Protein AF-A0A1X0EKS4-F1 (afdb_monomer)

Foldseek 3Di:
DVVVVVVVCVVPVVCPQFDDKFDKDKDKFWAADPVRGDKDDWDFQCDDPVRVQFFKKKKAWQDAFPAAQWKAQVLDPDIDHRHHGDMDIDTRDPSRTTMGTHGHRGMTIIIIITIGGDPPDDPPDPPPPPPDPLPLVVLVVVCVVPVLPLVSLQSNLVSCVVVVVPVVSLVSLVSSLVSDDDPVSNVVSD

Structure (mmCIF, N/CA/C/O backbone):
data_AF-A0A1X0EKS4-F1
#
_entry.id   AF-A0A1X0EKS4-F1
#
loop_
_atom_site.group_PDB
_atom_site.id
_atom_site.type_symbol
_atom_site.label_atom_id
_atom_site.label_alt_id
_atom_site.label_comp_id
_atom_site.label_asym_id
_atom_site.label_entity_id
_atom_site.label_seq_id
_atom_site.pdbx_PDB_ins_code
_atom_site.Cartn_x
_atom_site.Cartn_y
_atom_site.Cartn_z
_atom_site.occupancy
_atom_site.B_iso_or_equiv
_atom_site.auth_seq_id
_atom_site.auth_comp_id
_atom_site.auth_asym_id
_atom_site.auth_atom_id
_atom_site.pdbx_PDB_model_num
ATOM 1 N N . MET A 1 1 ? -9.937 -12.949 1.903 1.00 71.06 1 MET A N 1
ATOM 2 C CA . MET A 1 1 ? -8.846 -12.011 1.539 1.00 71.06 1 MET A CA 1
ATOM 3 C C . MET A 1 1 ? -8.427 -12.148 0.077 1.00 71.06 1 MET A C 1
ATOM 5 O O . MET A 1 1 ? -8.598 -11.178 -0.640 1.00 71.06 1 MET A O 1
ATOM 9 N N . ARG A 1 2 ? -7.936 -13.311 -0.398 1.00 75.25 2 ARG A N 1
ATOM 10 C CA . ARG A 1 2 ? -7.551 -13.486 -1.819 1.00 75.25 2 ARG A CA 1
ATOM 11 C C . ARG A 1 2 ? -8.705 -13.239 -2.800 1.00 75.25 2 ARG A C 1
ATOM 13 O O . ARG A 1 2 ? -8.511 -12.527 -3.771 1.00 75.25 2 ARG A O 1
ATOM 20 N N . GLU A 1 3 ? -9.890 -13.774 -2.515 1.00 80.19 3 GLU A N 1
ATOM 21 C CA . GLU A 1 3 ? -11.086 -13.575 -3.351 1.00 80.19 3 GLU A CA 1
ATOM 22 C C . GLU A 1 3 ? -11.547 -12.112 -3.362 1.00 80.19 3 GLU A C 1
ATOM 24 O O . GLU A 1 3 ? -11.715 -11.540 -4.429 1.00 80.19 3 GLU A O 1
ATOM 29 N N . CYS A 1 4 ? -11.645 -11.472 -2.190 1.00 74.31 4 CYS A N 1
ATOM 30 C CA . CYS A 1 4 ? -11.982 -10.047 -2.086 1.00 74.31 4 CYS A CA 1
ATOM 31 C C . CYS A 1 4 ? -10.986 -9.157 -2.847 1.00 74.31 4 CYS A C 1
ATOM 33 O O . CYS A 1 4 ? -11.374 -8.182 -3.478 1.00 74.31 4 CYS A O 1
ATOM 35 N N . PHE A 1 5 ? -9.695 -9.500 -2.803 1.00 76.56 5 PHE A N 1
ATOM 36 C CA . PHE A 1 5 ? -8.684 -8.773 -3.561 1.00 76.56 5 PHE A CA 1
ATOM 37 C C . PHE A 1 5 ? -8.811 -9.007 -5.072 1.00 76.56 5 PHE A C 1
ATOM 39 O O . PHE A 1 5 ? -8.665 -8.065 -5.843 1.00 76.56 5 PHE A O 1
ATOM 46 N N . ALA A 1 6 ? -9.112 -10.235 -5.505 1.00 78.25 6 ALA A N 1
ATOM 47 C CA . ALA A 1 6 ? -9.356 -10.533 -6.915 1.00 78.25 6 ALA A CA 1
ATOM 48 C C . ALA A 1 6 ? -10.568 -9.757 -7.462 1.00 78.25 6 ALA A C 1
ATOM 50 O O . ALA A 1 6 ? -10.488 -9.210 -8.560 1.00 78.25 6 ALA A O 1
ATOM 51 N N . ASP A 1 7 ? -11.643 -9.656 -6.676 1.00 79.81 7 ASP A N 1
ATOM 52 C CA . ASP A 1 7 ? -12.815 -8.831 -6.988 1.00 79.81 7 ASP A CA 1
ATOM 53 C C . ASP A 1 7 ? -12.440 -7.343 -7.122 1.00 79.81 7 ASP A C 1
ATOM 55 O O . ASP A 1 7 ? -12.717 -6.716 -8.146 1.00 79.81 7 ASP A O 1
ATOM 59 N N . TYR A 1 8 ? -11.675 -6.805 -6.163 1.00 73.94 8 TYR A N 1
ATOM 60 C CA . TYR A 1 8 ? -11.167 -5.431 -6.225 1.00 73.94 8 TYR A CA 1
ATOM 61 C C . TYR A 1 8 ? -10.291 -5.178 -7.466 1.00 73.94 8 TYR A C 1
ATOM 63 O O . TYR A 1 8 ? -10.481 -4.182 -8.169 1.00 73.94 8 TYR A O 1
ATOM 71 N N . CYS A 1 9 ? -9.386 -6.101 -7.809 1.00 72.31 9 CYS A N 1
ATOM 72 C CA . CYS A 1 9 ? -8.588 -6.033 -9.038 1.00 72.31 9 CYS A CA 1
ATOM 73 C C . CYS A 1 9 ? -9.444 -6.039 -10.314 1.00 72.31 9 CYS A C 1
ATOM 75 O O . CYS A 1 9 ? -9.040 -5.443 -11.311 1.00 72.31 9 CYS A O 1
ATOM 77 N N . GLY A 1 10 ? -10.639 -6.636 -10.291 1.00 70.94 10 GLY A N 1
ATOM 78 C CA . GLY A 1 10 ? -11.593 -6.567 -11.402 1.00 70.94 10 GLY A CA 1
ATOM 79 C C . GLY A 1 10 ? -12.030 -5.136 -11.743 1.00 70.94 10 GLY A C 1
ATOM 80 O O . GLY A 1 10 ? -12.364 -4.851 -12.893 1.00 70.94 10 GLY A O 1
ATOM 81 N N . THR A 1 11 ? -11.965 -4.214 -10.776 1.00 71.12 11 THR A N 1
ATOM 82 C CA . THR A 1 11 ? -12.316 -2.796 -10.966 1.00 71.12 11 THR A CA 1
ATOM 83 C C . THR A 1 11 ? -11.136 -1.927 -11.410 1.00 71.12 11 THR A C 1
ATOM 85 O O . THR A 1 11 ? -11.341 -0.879 -12.023 1.00 71.12 11 THR A O 1
ATOM 88 N N . SER A 1 12 ? -9.896 -2.362 -11.155 1.00 67.44 12 SER A N 1
ATOM 89 C CA . SER A 1 12 ? -8.687 -1.574 -11.402 1.00 67.44 12 SER A CA 1
ATOM 90 C C . SER A 1 12 ? -7.677 -2.325 -12.266 1.00 67.44 12 SER A C 1
ATOM 92 O O . SER A 1 12 ? -6.963 -3.220 -11.812 1.00 67.44 12 SER A O 1
ATOM 94 N N . ARG A 1 13 ? -7.538 -1.887 -13.523 1.00 64.81 13 ARG A N 1
ATOM 95 C CA . ARG A 1 13 ? -6.584 -2.475 -14.484 1.00 64.81 13 ARG A CA 1
ATOM 96 C C . ARG A 1 13 ? -5.117 -2.303 -14.079 1.00 64.81 13 ARG A C 1
ATOM 98 O O . ARG A 1 13 ? -4.261 -3.006 -14.605 1.00 64.81 13 ARG A O 1
ATOM 105 N N . THR A 1 14 ? -4.812 -1.381 -13.167 1.00 67.19 14 THR A N 1
ATOM 106 C CA . THR A 1 14 ? -3.436 -1.083 -12.741 1.00 67.19 14 THR A CA 1
ATOM 107 C C . THR A 1 14 ? -2.939 -2.016 -11.638 1.00 67.19 14 THR A C 1
ATOM 109 O O . THR A 1 14 ? -1.732 -2.139 -11.445 1.00 67.19 14 THR A O 1
ATOM 112 N N . LEU A 1 15 ? -3.840 -2.728 -10.953 1.00 74.69 15 LEU A N 1
ATOM 113 C CA . LEU A 1 15 ? -3.483 -3.649 -9.870 1.00 74.69 15 LEU A CA 1
ATOM 114 C C . LEU A 1 15 ? -3.133 -5.060 -10.353 1.00 74.69 15 LEU A C 1
ATOM 116 O O . LEU A 1 15 ? -2.729 -5.889 -9.544 1.00 74.69 15 LEU A O 1
ATOM 120 N N . ASN A 1 16 ? -3.201 -5.329 -11.661 1.00 73.81 16 ASN A N 1
ATOM 121 C CA . ASN A 1 16 ? -2.883 -6.639 -12.241 1.00 73.81 16 ASN A CA 1
ATOM 122 C C . ASN A 1 16 ? -1.469 -7.143 -11.879 1.00 73.81 16 ASN A C 1
ATOM 124 O O . ASN A 1 16 ? -1.227 -8.341 -11.776 1.00 73.81 16 ASN A O 1
ATOM 128 N N . PHE A 1 17 ? -0.529 -6.223 -11.646 1.00 77.69 17 PHE A N 1
ATOM 129 C CA . PHE A 1 17 ? 0.851 -6.552 -11.276 1.00 77.69 17 PHE A CA 1
ATOM 130 C C . PHE A 1 17 ? 1.038 -6.818 -9.773 1.00 77.69 17 PHE A C 1
ATOM 132 O O . PHE A 1 17 ? 2.098 -7.286 -9.353 1.00 77.69 17 PHE A O 1
ATOM 139 N N . CYS A 1 18 ? 0.031 -6.529 -8.948 1.00 83.75 18 CYS A N 1
ATOM 140 C CA . CYS A 1 18 ? 0.070 -6.716 -7.503 1.00 83.75 18 CYS A CA 1
ATOM 141 C C . CYS A 1 18 ? -0.384 -8.134 -7.151 1.00 83.75 18 CYS A C 1
ATOM 143 O O . CYS A 1 18 ? -1.572 -8.383 -6.982 1.00 83.75 18 CYS A O 1
ATOM 145 N N . THR A 1 19 ? 0.545 -9.085 -7.055 1.00 83.44 19 THR A N 1
ATOM 146 C CA . THR A 1 19 ? 0.200 -10.507 -6.848 1.00 83.44 19 THR A CA 1
ATOM 147 C C . THR A 1 19 ? 0.800 -11.116 -5.584 1.00 83.44 19 THR A C 1
ATOM 149 O O . THR A 1 19 ? 0.407 -12.214 -5.177 1.00 83.44 19 THR A O 1
ATOM 152 N N . ARG A 1 20 ? 1.734 -10.418 -4.925 1.00 87.81 20 ARG A N 1
ATOM 153 C CA . ARG A 1 20 ? 2.434 -10.932 -3.744 1.00 87.81 20 ARG A CA 1
ATOM 154 C C . ARG A 1 20 ? 1.810 -10.385 -2.464 1.00 87.81 20 ARG A C 1
ATOM 156 O O . ARG A 1 20 ? 1.925 -9.198 -2.187 1.00 87.81 20 ARG A O 1
ATOM 163 N N . LEU A 1 21 ? 1.217 -11.266 -1.664 1.00 89.56 21 LEU A N 1
ATOM 164 C CA . LEU A 1 21 ? 0.718 -10.955 -0.323 1.00 89.56 21 LEU A CA 1
ATOM 165 C C . LEU A 1 21 ? 1.853 -11.097 0.710 1.00 89.56 21 LEU A C 1
ATOM 167 O O . LEU A 1 21 ? 2.513 -12.137 0.754 1.00 89.56 21 LEU A O 1
ATOM 171 N N . GLU A 1 22 ? 2.085 -10.066 1.521 1.00 92.69 22 GLU A N 1
ATOM 172 C CA . GLU A 1 22 ? 2.962 -10.095 2.699 1.00 92.69 22 GLU A CA 1
ATOM 173 C C . GLU A 1 22 ? 2.388 -11.058 3.749 1.00 92.69 22 GLU A C 1
ATOM 175 O O . GLU A 1 22 ? 1.170 -11.222 3.853 1.00 92.69 22 GLU A O 1
ATOM 180 N N . ALA A 1 23 ? 3.247 -11.702 4.543 1.00 93.94 23 ALA A N 1
ATOM 181 C CA . ALA A 1 23 ? 2.790 -12.588 5.611 1.00 93.94 23 ALA A CA 1
ATOM 182 C C . ALA A 1 23 ? 1.803 -11.837 6.537 1.00 93.94 23 ALA A C 1
ATOM 184 O O . ALA A 1 23 ? 2.170 -10.790 7.074 1.00 93.94 23 ALA A O 1
ATOM 185 N N . PRO A 1 24 ? 0.554 -12.316 6.704 1.00 95.00 24 PRO A N 1
ATOM 186 C CA . PRO A 1 24 ? -0.423 -11.616 7.528 1.00 95.00 24 PRO A CA 1
ATOM 187 C C . PRO A 1 24 ? -0.045 -11.645 9.008 1.00 95.00 24 PRO A C 1
ATOM 189 O O . PRO A 1 24 ? 0.376 -12.679 9.526 1.00 95.00 24 PRO A O 1
ATOM 192 N N . ASN A 1 25 ? -0.273 -10.530 9.696 1.00 95.44 25 ASN A N 1
ATOM 193 C CA . ASN A 1 25 ? -0.062 -10.390 11.132 1.00 95.44 25 ASN A CA 1
ATOM 194 C C . ASN A 1 25 ? -1.407 -10.240 11.840 1.00 95.44 25 ASN A C 1
ATOM 196 O O . ASN A 1 25 ? -2.249 -9.451 11.414 1.00 95.44 25 ASN A O 1
ATOM 200 N N . VAL A 1 26 ? -1.604 -10.971 12.937 1.00 96.44 26 VAL A N 1
ATOM 201 C CA . VAL A 1 26 ? -2.740 -10.741 13.838 1.00 96.44 26 VAL A CA 1
ATOM 202 C C . VAL A 1 26 ? -2.328 -9.674 14.842 1.00 96.44 26 VAL A C 1
ATOM 204 O O . VAL A 1 26 ? -1.331 -9.839 15.543 1.00 96.44 26 VAL A O 1
ATOM 207 N N . VAL A 1 27 ? -3.096 -8.593 14.919 1.00 95.12 27 VAL A N 1
ATOM 208 C CA . VAL A 1 27 ? -2.859 -7.484 15.843 1.00 95.12 27 VAL A CA 1
ATOM 209 C C . VAL A 1 27 ? -4.059 -7.353 16.767 1.00 95.12 27 VAL A C 1
ATOM 211 O O . VAL A 1 27 ? -5.209 -7.389 16.322 1.00 95.12 27 VAL A O 1
ATOM 214 N N . ARG A 1 28 ? -3.784 -7.204 18.063 1.00 94.19 28 ARG A N 1
ATOM 215 C CA . ARG A 1 28 ? -4.786 -6.932 19.091 1.00 94.19 28 ARG A CA 1
ATOM 216 C C . ARG A 1 28 ? -4.487 -5.583 19.728 1.00 94.19 28 ARG A C 1
ATOM 218 O O . ARG A 1 28 ? -3.363 -5.370 20.168 1.00 94.19 28 ARG A O 1
ATOM 225 N N . TYR A 1 29 ? -5.501 -4.731 19.783 1.00 92.75 29 TYR A N 1
ATOM 226 C CA . TYR A 1 29 ? -5.485 -3.470 20.517 1.00 92.75 29 TYR A CA 1
ATOM 227 C C . TYR A 1 29 ? -6.416 -3.593 21.714 1.00 92.75 29 TYR A C 1
ATOM 229 O O . TYR A 1 29 ? -7.530 -4.120 21.586 1.00 92.75 29 TYR A O 1
ATOM 237 N N . GLU A 1 30 ? -5.957 -3.119 22.861 1.00 93.50 30 GLU A N 1
ATOM 238 C CA . GLU A 1 30 ? -6.771 -3.016 24.065 1.00 93.50 30 GLU A CA 1
ATOM 239 C C . GLU A 1 30 ? -7.341 -1.606 24.216 1.00 93.50 30 GLU A C 1
ATOM 241 O O . GLU A 1 30 ? -6.812 -0.655 23.630 1.00 93.50 30 GLU A O 1
ATOM 246 N N . PRO A 1 31 ? -8.415 -1.444 25.006 1.00 92.81 31 PRO A N 1
ATOM 247 C CA . PRO A 1 31 ? -8.858 -0.122 25.384 1.00 92.81 31 PRO A CA 1
ATOM 248 C C . PRO A 1 31 ? -7.753 0.690 26.046 1.00 92.81 31 PRO A C 1
ATOM 250 O O . PRO A 1 31 ? -7.037 0.198 26.920 1.00 92.81 31 PRO A O 1
ATOM 253 N N . SER A 1 32 ? -7.623 1.944 25.613 1.00 87.44 32 SER A N 1
ATOM 254 C CA . SER A 1 32 ? -6.645 2.863 26.190 1.00 87.44 32 SER A CA 1
ATOM 255 C C . SER A 1 32 ? -6.970 3.138 27.652 1.00 87.44 32 SER A C 1
ATOM 257 O O . SER A 1 32 ? -8.114 3.427 28.005 1.00 87.44 32 SER A O 1
ATOM 259 N N . THR A 1 33 ? -5.944 3.125 28.494 1.00 83.69 33 THR A N 1
ATOM 260 C CA . THR A 1 33 ? -6.024 3.607 29.876 1.00 83.69 33 THR A CA 1
ATOM 261 C C . THR A 1 33 ? -5.173 4.872 30.023 1.00 83.69 33 THR A C 1
ATOM 263 O O . THR A 1 33 ? -4.289 5.113 29.196 1.00 83.69 33 THR A O 1
ATOM 266 N N . PRO A 1 34 ? -5.395 5.711 31.054 1.00 82.38 34 PRO A N 1
ATOM 267 C CA . PRO A 1 34 ? -4.593 6.923 31.257 1.00 82.38 34 PRO A CA 1
ATOM 268 C C . PRO A 1 34 ? -3.079 6.667 31.345 1.00 82.38 34 PRO A C 1
ATOM 270 O O . PRO A 1 34 ? -2.283 7.522 30.969 1.00 82.38 34 PRO A O 1
ATOM 273 N N . ASP A 1 35 ? -2.683 5.494 31.837 1.00 82.31 35 ASP A N 1
ATOM 274 C CA . ASP A 1 35 ? -1.300 5.032 31.975 1.00 82.31 35 ASP A CA 1
ATOM 275 C C . ASP A 1 35 ? -0.767 4.290 30.738 1.00 82.31 35 ASP A C 1
ATOM 277 O O . ASP A 1 35 ? 0.449 4.170 30.571 1.00 82.31 35 ASP A O 1
ATOM 281 N N . ARG A 1 36 ? -1.652 3.822 29.850 1.00 72.38 36 ARG A N 1
ATOM 282 C CA . ARG A 1 36 ? -1.297 3.097 28.626 1.00 72.38 36 ARG A CA 1
ATOM 283 C C . ARG A 1 36 ? -2.206 3.510 27.463 1.00 72.38 36 ARG A C 1
ATOM 285 O O . ARG A 1 36 ? -3.147 2.790 27.117 1.00 72.38 36 ARG A O 1
ATOM 292 N N . PRO A 1 37 ? -1.925 4.657 26.829 1.00 73.25 37 PRO A N 1
ATOM 293 C CA . PRO A 1 37 ? -2.569 5.007 25.575 1.00 73.25 37 PRO A CA 1
ATOM 294 C C . PRO A 1 37 ? -2.176 4.008 24.477 1.00 73.25 37 PRO A C 1
ATOM 296 O O . PRO A 1 37 ? -1.001 3.880 24.132 1.00 73.25 37 PRO A O 1
ATOM 299 N N . GLU A 1 38 ? -3.158 3.306 23.917 1.00 68.88 38 GLU A N 1
ATOM 300 C CA . GLU A 1 38 ? -2.992 2.427 22.760 1.00 68.88 38 GLU A CA 1
ATOM 301 C C . GLU A 1 38 ? -3.692 3.028 21.543 1.00 68.88 38 GLU A C 1
ATOM 303 O O . GLU A 1 38 ? -4.891 2.858 21.336 1.00 68.88 38 GLU A O 1
ATOM 308 N N . TRP A 1 39 ? -2.925 3.706 20.697 1.00 70.25 39 TRP A N 1
ATOM 309 C CA . TRP A 1 39 ? -3.330 4.029 19.334 1.00 70.25 39 TRP A CA 1
ATOM 310 C C . TRP A 1 39 ? -2.162 3.806 18.388 1.00 70.25 39 TRP A C 1
ATOM 312 O O . TRP A 1 39 ? -0.992 3.942 18.761 1.00 70.25 39 TRP A O 1
ATOM 322 N N . PHE A 1 40 ? -2.478 3.499 17.133 1.00 77.12 40 PHE A N 1
ATOM 323 C CA . PHE A 1 40 ? -1.481 3.564 16.077 1.00 77.12 40 PHE A CA 1
ATOM 324 C C . PHE A 1 40 ? -1.567 4.946 15.436 1.00 77.12 40 PHE A C 1
ATOM 326 O O . PHE A 1 40 ? -2.614 5.316 14.899 1.00 77.12 40 PHE A O 1
ATOM 333 N N . HIS A 1 41 ? -0.491 5.722 15.599 1.00 86.06 41 HIS A N 1
ATOM 334 C CA . HIS A 1 41 ? -0.394 7.117 15.170 1.00 86.06 41 HIS A CA 1
ATOM 335 C C . HIS A 1 41 ? -0.693 7.273 13.683 1.00 86.06 41 HIS A C 1
ATOM 337 O O . HIS A 1 41 ? -0.632 6.313 12.925 1.00 86.06 41 HIS A O 1
ATOM 343 N N . GLU A 1 42 ? -0.982 8.497 13.267 1.00 92.06 42 GLU A N 1
ATOM 344 C CA . GLU A 1 42 ? -1.144 8.828 11.857 1.00 92.06 42 GLU A CA 1
ATOM 345 C C . GLU A 1 42 ? 0.101 8.437 11.055 1.00 92.06 42 GLU A C 1
ATOM 347 O O . GLU A 1 42 ? 1.221 8.830 11.386 1.00 92.06 42 GLU A O 1
ATOM 352 N N . HIS A 1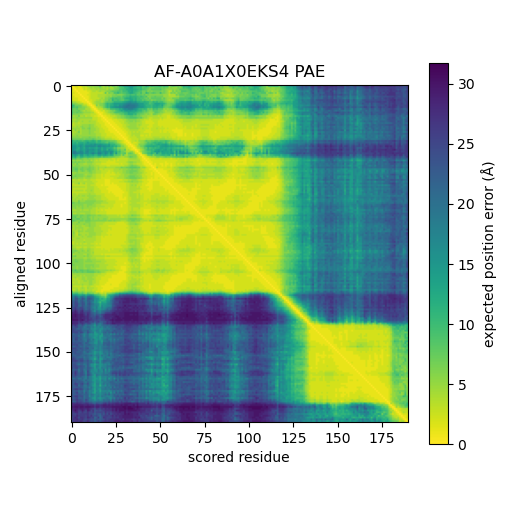 43 ? -0.089 7.619 10.025 1.00 94.00 43 HIS A N 1
ATOM 353 C CA . HIS A 1 43 ? 0.997 7.109 9.194 1.00 94.00 43 HIS A CA 1
ATOM 354 C C . HIS A 1 43 ? 0.469 6.661 7.833 1.00 94.00 43 HIS A C 1
ATOM 356 O O . HIS A 1 43 ? -0.722 6.409 7.660 1.00 94.00 43 HIS A O 1
ATOM 362 N N . ALA A 1 44 ? 1.385 6.514 6.880 1.00 95.06 44 ALA A N 1
ATOM 363 C CA . ALA A 1 44 ? 1.167 5.741 5.667 1.00 95.06 44 ALA A CA 1
ATOM 364 C C . ALA A 1 44 ? 1.933 4.421 5.761 1.00 95.06 44 ALA A C 1
ATOM 366 O O . ALA A 1 44 ? 2.974 4.339 6.414 1.00 95.06 44 ALA A O 1
ATOM 367 N N . ASP A 1 45 ? 1.444 3.390 5.084 1.00 95.56 45 ASP A N 1
ATOM 368 C CA . ASP A 1 45 ? 2.030 2.053 5.182 1.00 95.56 45 ASP A CA 1
ATOM 369 C C . ASP A 1 45 ? 3.289 1.873 4.335 1.00 95.56 45 ASP A C 1
ATOM 371 O O . ASP A 1 45 ? 4.125 1.028 4.664 1.00 95.56 45 ASP A O 1
ATOM 375 N N . ALA A 1 46 ? 3.437 2.679 3.281 1.00 94.50 46 ALA A N 1
ATOM 376 C CA . ALA A 1 46 ? 4.654 2.854 2.498 1.00 94.50 46 ALA A CA 1
ATOM 377 C C . ALA A 1 46 ? 5.332 4.182 2.886 1.00 94.50 46 ALA A C 1
ATOM 379 O O . ALA A 1 46 ? 5.051 5.233 2.310 1.00 94.50 46 ALA A O 1
ATOM 380 N N . TRP A 1 47 ? 6.228 4.129 3.874 1.00 91.62 47 TRP A N 1
ATOM 381 C CA . TRP A 1 47 ? 6.871 5.311 4.478 1.00 91.62 47 TRP A CA 1
ATOM 382 C C . TRP A 1 47 ? 8.392 5.168 4.653 1.00 91.62 47 TRP A C 1
ATOM 384 O O . TRP A 1 47 ? 9.061 6.059 5.171 1.00 91.62 47 TRP A O 1
ATOM 394 N N . SER A 1 48 ? 8.959 4.041 4.224 1.00 91.62 48 SER A N 1
ATOM 395 C CA . SER A 1 48 ? 10.384 3.726 4.332 1.00 91.62 48 SER A CA 1
ATOM 396 C C . SER A 1 48 ? 10.840 2.851 3.167 1.00 91.62 48 SER A C 1
ATOM 398 O O . SER A 1 48 ? 10.020 2.221 2.506 1.00 91.62 48 SER A O 1
ATOM 400 N N . ILE A 1 49 ? 12.155 2.736 2.948 1.00 90.56 49 ILE A N 1
ATOM 401 C CA . ILE A 1 49 ? 12.722 1.859 1.904 1.00 90.56 49 ILE A CA 1
ATOM 402 C C . ILE A 1 49 ? 12.213 0.416 2.051 1.00 90.56 49 ILE A C 1
ATOM 404 O O . ILE A 1 49 ? 11.831 -0.210 1.067 1.00 90.56 49 ILE A O 1
ATOM 408 N N . ALA A 1 50 ? 12.145 -0.097 3.283 1.00 90.00 50 ALA A N 1
ATOM 409 C CA . ALA A 1 50 ? 11.672 -1.454 3.552 1.00 90.00 50 ALA A CA 1
ATOM 410 C C . ALA A 1 50 ? 10.187 -1.656 3.195 1.00 90.00 50 ALA A C 1
ATOM 412 O O . ALA A 1 50 ? 9.790 -2.743 2.781 1.00 90.00 50 ALA A O 1
ATOM 413 N N . SER A 1 51 ? 9.370 -0.610 3.331 1.00 92.50 51 SER A N 1
ATOM 414 C CA . SER A 1 51 ? 7.927 -0.646 3.067 1.00 92.50 51 SER A CA 1
ATOM 415 C C . SER A 1 51 ? 7.534 -0.107 1.686 1.00 92.50 51 SER A C 1
ATOM 417 O O . SER A 1 51 ? 6.374 -0.218 1.296 1.00 92.50 51 SER A O 1
ATOM 419 N N . ALA A 1 52 ? 8.490 0.414 0.911 1.00 91.31 52 ALA A N 1
ATOM 420 C CA . ALA A 1 52 ? 8.256 1.123 -0.350 1.00 91.31 52 ALA A CA 1
ATOM 421 C C . ALA A 1 52 ? 7.546 0.286 -1.425 1.00 91.31 52 ALA A C 1
ATOM 423 O O . ALA A 1 52 ? 6.951 0.827 -2.352 1.00 91.31 52 ALA A O 1
ATOM 424 N N . THR A 1 53 ? 7.602 -1.042 -1.316 1.00 91.44 53 THR A N 1
ATOM 425 C CA . THR A 1 53 ? 6.964 -1.945 -2.283 1.00 91.44 53 THR A CA 1
ATOM 426 C C . THR A 1 53 ? 5.497 -2.240 -1.969 1.00 91.44 53 THR A C 1
ATOM 428 O O . THR A 1 53 ? 4.840 -2.886 -2.786 1.00 91.44 53 THR A O 1
ATOM 431 N N . ARG A 1 54 ? 4.966 -1.804 -0.819 1.00 94.19 54 ARG A N 1
ATOM 432 C CA . ARG A 1 54 ? 3.555 -1.995 -0.451 1.00 94.19 54 ARG A CA 1
ATOM 433 C C . ARG A 1 54 ? 2.674 -1.124 -1.344 1.00 94.19 54 ARG A C 1
ATOM 435 O O . ARG A 1 54 ? 2.847 0.090 -1.389 1.00 94.19 54 ARG A O 1
ATOM 442 N N . GLN A 1 55 ? 1.774 -1.759 -2.087 1.00 93.06 55 GLN A N 1
ATOM 443 C CA . GLN A 1 55 ? 0.854 -1.093 -3.013 1.00 93.06 55 GLN A CA 1
ATOM 444 C C . GLN A 1 55 ? -0.544 -0.973 -2.410 1.00 93.06 55 GLN A C 1
ATOM 446 O O . GLN A 1 55 ? -1.157 0.090 -2.485 1.00 93.06 55 GLN A O 1
ATOM 451 N N . VAL A 1 56 ? -1.031 -2.054 -1.796 1.00 93.50 56 VAL A N 1
ATOM 452 C CA . VAL A 1 56 ? -2.363 -2.116 -1.185 1.00 93.50 56 VAL A CA 1
ATOM 453 C C . VAL A 1 56 ? -2.248 -2.640 0.237 1.00 93.50 56 VAL A C 1
ATOM 455 O O . VAL A 1 56 ? -1.679 -3.706 0.472 1.00 93.50 56 VAL A O 1
ATOM 458 N N . SER A 1 57 ? -2.816 -1.901 1.176 1.00 95.88 57 SER A N 1
ATOM 459 C CA . SER A 1 57 ? -2.974 -2.288 2.569 1.00 95.88 57 SER A CA 1
ATOM 460 C C . SER A 1 57 ? -4.274 -3.049 2.755 1.00 95.88 57 SER A C 1
ATOM 462 O O . SER A 1 57 ? -5.288 -2.737 2.123 1.00 95.88 57 SER A O 1
ATOM 464 N N . VAL A 1 58 ? -4.237 -4.056 3.624 1.00 95.81 58 VAL A N 1
ATOM 465 C CA . VAL A 1 58 ? -5.380 -4.918 3.910 1.00 95.81 58 VAL A CA 1
ATOM 466 C C . VAL A 1 58 ? -5.590 -5.004 5.412 1.00 95.81 58 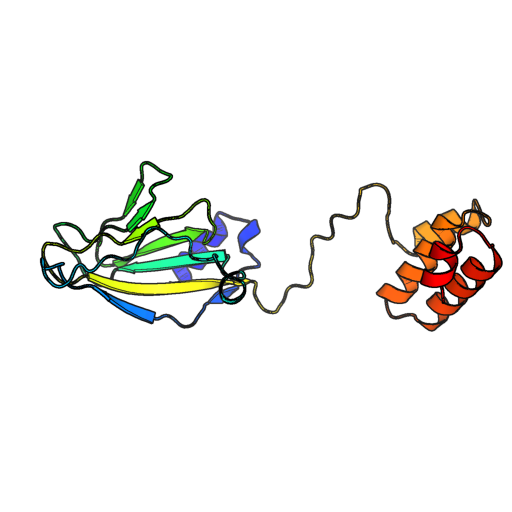VAL A C 1
ATOM 468 O O . VAL A 1 58 ? -4.695 -5.431 6.142 1.00 95.81 58 VAL A O 1
ATOM 471 N N . VAL A 1 59 ? -6.797 -4.664 5.860 1.00 97.31 59 VAL A N 1
ATOM 472 C CA . VAL A 1 59 ? -7.222 -4.810 7.258 1.00 97.31 59 VAL A CA 1
ATOM 473 C C . VAL A 1 59 ? -8.491 -5.650 7.293 1.00 97.31 59 VAL A C 1
ATOM 475 O O . VAL A 1 59 ? -9.518 -5.245 6.757 1.00 97.31 59 VAL A O 1
ATOM 478 N N . ALA A 1 60 ? -8.433 -6.829 7.911 1.00 97.00 60 ALA A N 1
ATOM 479 C CA . ALA A 1 60 ? -9.604 -7.672 8.137 1.00 97.00 60 ALA A CA 1
ATOM 480 C C . ALA A 1 60 ? -9.988 -7.657 9.618 1.00 97.00 60 ALA A C 1
ATOM 482 O O . ALA A 1 60 ? -9.172 -7.998 10.476 1.00 97.00 60 ALA A O 1
ATOM 483 N N . TYR A 1 61 ? -11.229 -7.282 9.915 1.00 98.00 61 TYR A N 1
ATOM 484 C CA . TYR A 1 61 ? -11.740 -7.155 11.277 1.00 98.00 61 TYR A CA 1
ATOM 485 C C . TYR A 1 61 ? -12.315 -8.492 11.759 1.00 98.00 61 TYR A C 1
ATOM 487 O O . TYR A 1 61 ? -13.200 -9.073 11.126 1.00 98.00 61 TYR A O 1
ATOM 495 N N . LEU A 1 62 ? -11.787 -9.011 12.872 1.00 97.88 62 LEU A N 1
ATOM 496 C CA . LEU A 1 62 ? -12.128 -10.347 13.379 1.00 97.88 62 LEU A CA 1
ATOM 497 C C . LEU A 1 62 ? -13.230 -10.336 14.450 1.00 97.88 62 LEU A C 1
ATOM 499 O O . LEU A 1 62 ? -13.798 -11.390 14.753 1.00 97.88 62 LEU A O 1
ATOM 503 N N . ASN A 1 63 ? -13.557 -9.166 14.996 1.00 98.38 63 ASN A N 1
ATOM 504 C CA . ASN A 1 63 ? -14.630 -8.960 15.963 1.00 98.38 63 ASN A CA 1
ATOM 505 C C . ASN A 1 63 ? -15.266 -7.572 15.817 1.00 98.38 63 ASN A C 1
ATOM 507 O O . ASN A 1 63 ? -14.709 -6.692 15.162 1.00 98.38 63 ASN A O 1
ATOM 511 N N . ASP A 1 64 ? -16.416 -7.401 16.465 1.00 98.38 64 ASP A N 1
ATOM 512 C CA . ASP A 1 64 ? -17.103 -6.119 16.573 1.00 98.38 64 ASP A CA 1
ATOM 513 C C . ASP A 1 64 ? -16.567 -5.313 17.764 1.00 98.38 64 ASP A C 1
ATOM 515 O O . ASP A 1 64 ? -16.277 -5.879 18.825 1.00 98.38 64 ASP A O 1
ATOM 519 N N . VAL A 1 65 ? -16.469 -3.995 17.592 1.00 98.00 65 VAL A N 1
ATOM 520 C CA . VAL A 1 65 ? -16.274 -3.017 18.673 1.00 98.00 65 VAL A CA 1
ATOM 521 C C . VAL A 1 65 ? -17.354 -1.948 18.516 1.00 98.00 65 VAL A C 1
ATOM 523 O O . VAL A 1 65 ? -17.483 -1.354 17.449 1.00 98.00 65 VAL A O 1
ATOM 526 N N . ALA A 1 66 ? -18.160 -1.744 19.559 1.00 97.31 66 ALA A N 1
ATOM 527 C CA . ALA A 1 66 ? -19.321 -0.858 19.513 1.00 97.31 66 ALA A CA 1
ATOM 528 C C . ALA A 1 66 ? -18.939 0.628 19.614 1.00 97.31 66 ALA A C 1
ATOM 530 O O . ALA A 1 66 ? -19.578 1.460 18.971 1.00 97.31 66 ALA A O 1
ATOM 531 N N . GLU A 1 67 ? -17.905 0.947 20.397 1.00 96.62 67 GLU A N 1
ATOM 532 C CA . GLU A 1 67 ? -17.410 2.312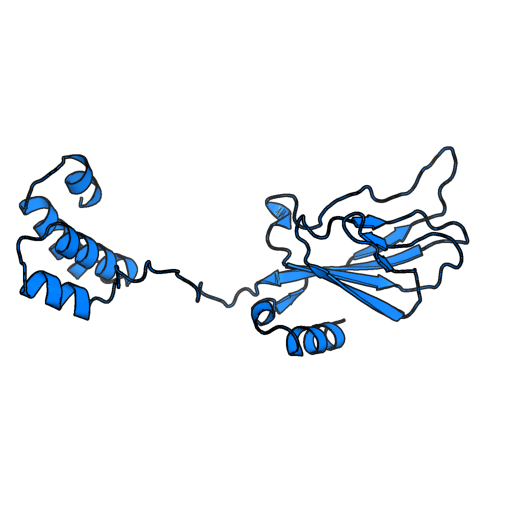 20.615 1.00 96.62 67 GLU A CA 1
ATOM 533 C C . GLU A 1 67 ? -15.894 2.361 20.386 1.00 96.62 67 GLU A C 1
ATOM 535 O O . GLU A 1 67 ? -15.149 1.541 20.936 1.00 96.62 67 GLU A O 1
ATOM 540 N N . GLY A 1 68 ? -15.439 3.307 19.561 1.00 95.00 68 GLY A N 1
ATOM 541 C CA . GLY A 1 68 ? -14.040 3.452 19.163 1.00 95.00 68 GLY A CA 1
ATOM 542 C C . GLY A 1 68 ? -13.551 2.374 18.185 1.00 95.00 68 GLY A C 1
ATOM 543 O O . GLY A 1 68 ? -14.313 1.619 17.576 1.00 95.00 68 GLY A O 1
ATOM 544 N N . GLY A 1 69 ? -12.229 2.263 18.049 1.00 95.25 69 GLY A N 1
ATOM 545 C CA . GLY A 1 69 ? -11.586 1.200 17.274 1.00 95.25 69 GLY A CA 1
ATOM 546 C C . GLY A 1 69 ? -11.603 1.416 15.760 1.00 95.25 69 GLY A C 1
ATOM 547 O O . GLY A 1 69 ? -11.217 0.512 15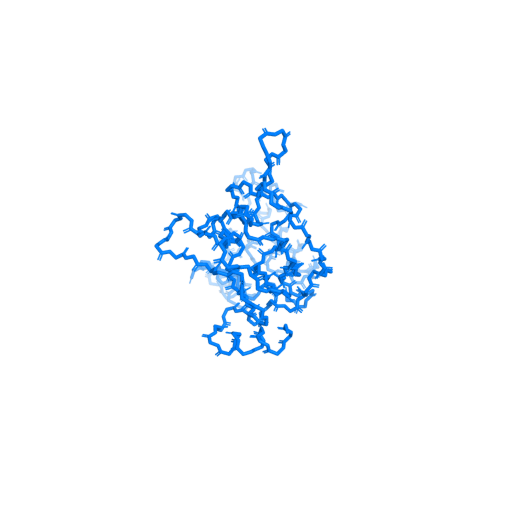.010 1.00 95.25 69 GLY A O 1
ATOM 548 N N . GLU A 1 70 ? -12.032 2.579 15.278 1.00 96.88 70 GLU A N 1
ATOM 549 C CA . GLU A 1 70 ? -12.119 2.877 13.852 1.00 96.88 70 GLU A CA 1
ATOM 550 C C . GLU A 1 70 ? -10.738 2.973 13.192 1.00 96.88 70 GLU A C 1
ATOM 552 O O . GLU A 1 70 ? -9.743 3.385 13.795 1.00 96.88 70 GLU A O 1
ATOM 557 N N . THR A 1 71 ? -10.685 2.615 11.911 1.00 97.38 71 THR A N 1
ATOM 558 C CA . THR A 1 71 ? -9.599 3.035 11.022 1.00 97.38 71 THR A CA 1
ATOM 559 C C . THR A 1 71 ? -10.037 4.328 10.342 1.00 97.38 71 THR A C 1
ATOM 561 O O . THR A 1 71 ? -11.002 4.328 9.580 1.00 97.38 71 THR A O 1
ATOM 564 N N . VAL A 1 72 ? -9.362 5.434 10.645 1.00 97.19 72 VAL A N 1
ATOM 565 C CA . VAL A 1 72 ? -9.736 6.784 10.198 1.00 97.19 72 VAL A CA 1
ATOM 566 C C . VAL A 1 72 ? -8.725 7.275 9.177 1.00 97.19 72 VAL A C 1
ATOM 568 O O . VAL A 1 72 ? -7.535 7.300 9.480 1.00 97.19 72 VAL A O 1
ATOM 571 N N . PHE A 1 73 ? -9.186 7.709 8.008 1.00 97.31 73 PHE A N 1
ATOM 572 C CA . PHE A 1 73 ? -8.322 8.311 6.998 1.00 97.31 73 PHE A CA 1
ATOM 573 C C . PHE A 1 73 ? -8.435 9.826 7.090 1.00 97.31 73 PHE A C 1
ATOM 575 O O . PHE A 1 73 ? -9.359 10.405 6.546 1.00 97.31 73 PHE A O 1
ATOM 582 N N . THR A 1 74 ? -7.517 10.475 7.794 1.00 91.44 74 THR A N 1
ATOM 583 C CA . THR A 1 74 ? -7.599 11.902 8.163 1.00 91.44 74 THR A CA 1
ATOM 584 C C . THR A 1 74 ? -7.612 12.863 6.975 1.00 91.44 74 THR A C 1
ATOM 586 O O . THR A 1 74 ? -8.195 13.941 7.075 1.00 91.44 74 THR A O 1
ATOM 589 N N . GLY A 1 75 ? -7.026 12.472 5.841 1.00 92.75 75 GLY A N 1
ATOM 590 C CA . GLY A 1 75 ? -7.107 13.219 4.582 1.00 92.75 75 GLY A CA 1
ATOM 591 C C . GLY A 1 75 ? -8.469 13.146 3.877 1.00 92.75 75 GLY A C 1
ATOM 592 O O . GLY A 1 75 ? -8.673 13.839 2.881 1.00 92.75 75 GLY A O 1
ATOM 593 N N . PHE A 1 76 ? -9.395 12.321 4.370 1.00 93.94 76 PHE A N 1
ATOM 594 C CA . PHE A 1 76 ? -10.715 12.103 3.789 1.00 93.94 76 PHE A CA 1
ATOM 595 C C . PHE A 1 76 ? -11.791 12.204 4.876 1.00 93.94 76 PHE A C 1
ATOM 597 O O . PHE A 1 76 ? -11.555 11.925 6.047 1.00 93.94 76 PHE A O 1
ATOM 604 N N . ASP A 1 77 ? -13.019 12.544 4.495 1.00 93.50 77 ASP A N 1
ATOM 605 C CA . ASP A 1 77 ? -14.169 12.415 5.399 1.00 93.50 77 ASP A CA 1
ATOM 606 C C . ASP A 1 77 ? -14.650 10.953 5.421 1.00 93.50 77 ASP A C 1
ATOM 608 O O . ASP A 1 77 ? -15.743 10.618 4.964 1.00 93.50 77 ASP A O 1
ATOM 612 N N . PHE A 1 78 ? -13.754 10.042 5.823 1.00 96.50 78 PHE A N 1
ATOM 613 C CA . PHE A 1 78 ? -14.005 8.604 5.807 1.00 96.50 78 PHE A CA 1
ATOM 614 C C . PHE A 1 78 ? -13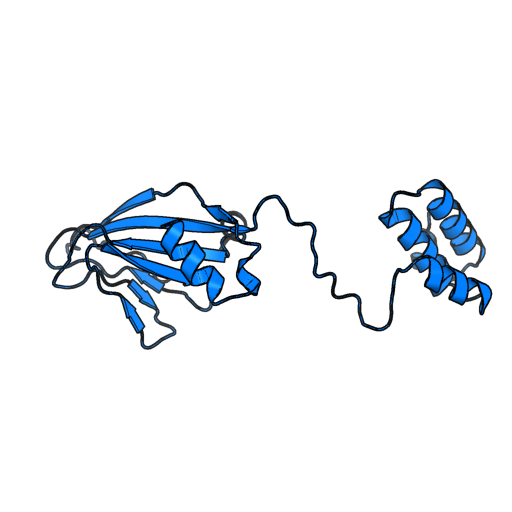.370 7.885 7.000 1.00 96.50 78 PHE A C 1
ATOM 616 O O . PHE A 1 78 ? -12.181 8.025 7.309 1.00 96.50 78 PHE A O 1
ATOM 623 N N . SER A 1 79 ? -14.171 7.034 7.636 1.00 97.00 79 SER A N 1
ATOM 624 C CA . SER A 1 79 ? -13.737 6.119 8.682 1.00 97.00 79 SER A CA 1
ATOM 625 C C . SER A 1 79 ? -14.424 4.766 8.530 1.00 97.00 79 SER A C 1
ATOM 627 O O . SER A 1 79 ? -15.601 4.672 8.181 1.00 97.00 79 SER A O 1
ATOM 629 N N . GLN A 1 80 ? -13.673 3.704 8.806 1.00 97.81 80 GLN A N 1
ATOM 630 C CA . GLN A 1 80 ? -14.178 2.338 8.831 1.00 97.81 80 GLN A CA 1
ATOM 631 C C . GLN A 1 80 ? -14.280 1.856 10.278 1.00 97.81 80 GLN A C 1
ATOM 633 O O . GLN A 1 80 ? -13.276 1.792 10.993 1.00 97.81 80 GLN A O 1
ATOM 638 N N . ARG A 1 81 ? -15.488 1.467 10.692 1.00 97.94 81 ARG A N 1
ATOM 639 C CA . ARG A 1 81 ? -15.748 0.851 11.999 1.00 97.94 81 ARG A CA 1
ATOM 640 C C . ARG A 1 81 ? -15.177 -0.560 12.087 1.00 97.94 81 ARG A C 1
ATOM 642 O O . ARG A 1 81 ? -15.012 -1.243 11.074 1.00 97.94 81 ARG A O 1
ATOM 649 N N . CYS A 1 82 ? -14.900 -1.001 13.312 1.00 97.56 82 CYS A N 1
ATOM 650 C CA . CYS A 1 82 ? -14.482 -2.370 13.585 1.00 97.56 82 CYS A CA 1
ATOM 651 C C . CYS A 1 82 ? -15.700 -3.298 13.571 1.00 97.56 82 CYS A C 1
ATOM 653 O O . CYS A 1 82 ? -16.320 -3.536 14.604 1.00 97.56 82 CYS A O 1
ATOM 655 N N . GLU A 1 83 ? -16.037 -3.794 12.384 1.00 98.19 83 GLU A N 1
ATOM 656 C CA . GLU A 1 83 ? -17.188 -4.667 12.144 1.00 98.19 83 GLU A CA 1
ATOM 657 C C . GLU A 1 83 ? -16.701 -6.039 11.688 1.00 98.19 83 GLU A C 1
ATOM 659 O O . GLU A 1 83 ? -15.957 -6.165 10.709 1.00 98.19 83 GLU A O 1
ATOM 664 N N . LYS A 1 84 ? -17.097 -7.085 12.408 1.00 98.19 84 LYS A N 1
ATOM 665 C CA . LYS A 1 84 ? -16.623 -8.444 12.173 1.00 98.19 84 LYS A CA 1
ATOM 666 C C . LYS A 1 84 ? -16.931 -8.899 10.748 1.00 98.19 84 LYS A C 1
ATOM 668 O O . LYS A 1 84 ? -18.070 -8.868 10.292 1.00 98.19 84 LYS A O 1
ATOM 673 N N . GLY A 1 85 ? -15.913 -9.441 10.083 1.00 95.69 85 GLY A N 1
ATOM 674 C CA . GLY A 1 85 ? -16.030 -9.966 8.722 1.00 95.69 85 GLY A CA 1
ATOM 675 C C . GLY A 1 85 ? -15.794 -8.918 7.635 1.00 95.69 85 GLY A C 1
ATOM 676 O O . GLY A 1 85 ? -15.622 -9.295 6.476 1.00 95.69 85 GLY A O 1
ATOM 677 N N . THR A 1 86 ? -15.696 -7.636 7.994 1.00 96.12 86 THR A N 1
ATOM 678 C CA . THR A 1 86 ? -15.307 -6.579 7.061 1.00 96.12 86 THR A CA 1
ATOM 679 C C . THR A 1 86 ? -13.831 -6.709 6.693 1.00 96.12 86 THR A C 1
ATOM 681 O O . THR A 1 86 ? -12.969 -6.964 7.542 1.00 96.12 86 THR A O 1
ATOM 684 N N . VAL A 1 87 ? -13.528 -6.521 5.407 1.00 94.88 87 VAL A N 1
ATOM 685 C CA . VAL A 1 87 ? -12.159 -6.440 4.889 1.00 94.88 87 VAL A CA 1
ATOM 686 C C . VAL A 1 87 ? -12.004 -5.123 4.151 1.00 94.88 87 VAL A C 1
ATOM 688 O O . VAL A 1 87 ? -12.671 -4.880 3.149 1.00 94.88 87 VAL A O 1
ATOM 691 N N . LEU A 1 88 ? -11.107 -4.288 4.652 1.00 95.19 88 LEU A N 1
ATOM 692 C CA . LEU A 1 88 ? -10.791 -2.989 4.093 1.00 95.19 88 LEU A CA 1
ATOM 693 C C . LEU A 1 88 ? -9.538 -3.093 3.217 1.00 95.19 88 LEU A C 1
ATOM 695 O O . LEU A 1 88 ? -8.509 -3.607 3.663 1.00 95.19 88 LEU A O 1
ATOM 699 N N . PHE A 1 89 ? -9.635 -2.574 1.993 1.00 93.19 89 PHE A N 1
ATOM 700 C CA . PHE A 1 89 ? -8.527 -2.420 1.050 1.00 93.19 89 PHE A CA 1
ATOM 701 C C . PHE A 1 89 ? -8.319 -0.938 0.750 1.00 93.19 89 PHE A C 1
ATOM 703 O O . PHE A 1 89 ? -9.281 -0.232 0.453 1.00 93.19 89 PHE A O 1
ATOM 710 N N . PHE A 1 90 ? -7.075 -0.468 0.798 1.00 93.62 90 PHE A N 1
ATOM 711 C CA . PHE A 1 90 ? -6.730 0.912 0.448 1.00 93.62 90 PHE A CA 1
ATOM 712 C C . PHE A 1 90 ? -5.280 1.014 -0.042 1.00 93.62 90 PHE A C 1
ATOM 714 O O . PHE A 1 90 ? -4.458 0.173 0.325 1.00 93.62 90 PHE A O 1
ATOM 721 N N . PRO A 1 91 ? -4.926 2.008 -0.876 1.00 93.75 91 PRO A N 1
ATOM 722 C CA . PRO A 1 91 ? -3.541 2.203 -1.295 1.00 93.75 91 PRO A CA 1
ATOM 723 C C . PRO A 1 91 ? -2.622 2.501 -0.106 1.00 93.75 91 PRO A C 1
ATOM 725 O O . PRO A 1 91 ? -2.965 3.295 0.758 1.00 93.75 91 PRO A O 1
ATOM 728 N N . SER A 1 92 ? -1.425 1.921 -0.075 1.00 95.75 92 SER A N 1
ATOM 729 C CA . SER A 1 92 ? -0.505 2.067 1.070 1.00 95.75 92 SER A CA 1
ATOM 730 C C . SER A 1 92 ? 0.249 3.407 1.123 1.00 95.75 92 SER A C 1
ATOM 732 O O . SER A 1 92 ? 1.039 3.634 2.037 1.00 95.75 92 SER A O 1
ATOM 734 N N . ASN A 1 93 ? 0.077 4.274 0.123 1.00 94.06 93 ASN A N 1
ATOM 735 C CA . ASN A 1 93 ? 0.885 5.481 -0.056 1.00 94.06 93 ASN A CA 1
ATOM 736 C C . ASN A 1 93 ? 0.440 6.660 0.834 1.00 94.06 93 ASN A C 1
ATOM 738 O O . ASN A 1 93 ? -0.597 6.619 1.491 1.00 94.06 93 ASN A O 1
ATOM 742 N N . TYR A 1 94 ? 1.230 7.740 0.819 1.00 93.75 94 TYR A N 1
ATOM 743 C CA . TYR A 1 94 ? 1.054 8.910 1.687 1.00 93.75 94 TYR A CA 1
ATOM 744 C C . TYR A 1 94 ? -0.299 9.628 1.562 1.00 93.75 94 TYR A C 1
ATOM 746 O O . TYR A 1 94 ? -0.688 10.340 2.485 1.00 93.75 94 TYR A O 1
ATOM 754 N N . LEU A 1 95 ? -1.027 9.464 0.451 1.00 94.62 95 LEU A N 1
ATOM 755 C CA . LEU A 1 95 ? -2.351 10.073 0.291 1.00 94.62 95 LEU A CA 1
ATOM 756 C C . LEU A 1 95 ? -3.394 9.411 1.195 1.00 94.62 95 LEU A C 1
ATOM 758 O O . LEU A 1 95 ? -4.353 10.068 1.571 1.00 94.62 95 LEU A O 1
ATOM 762 N N . TYR A 1 96 ? -3.180 8.150 1.572 1.00 95.38 96 TYR A N 1
ATOM 763 C CA . TYR A 1 96 ? -4.071 7.339 2.407 1.00 95.38 96 TYR A CA 1
ATOM 764 C C . TYR A 1 96 ? -3.489 7.126 3.805 1.00 95.38 96 TYR A C 1
ATOM 766 O O . TYR A 1 96 ? -3.617 6.054 4.405 1.00 95.38 96 TYR A O 1
ATOM 774 N N . HIS A 1 97 ? -2.819 8.154 4.323 1.00 94.31 97 HIS A N 1
ATOM 775 C CA . HIS A 1 97 ? -2.396 8.144 5.709 1.00 94.31 97 HIS A CA 1
ATOM 776 C C . HIS A 1 97 ? -3.624 8.023 6.625 1.00 94.31 97 HIS A C 1
ATOM 778 O O . HIS A 1 97 ? -4.697 8.568 6.348 1.00 94.31 97 HIS A O 1
ATOM 784 N N . HIS A 1 98 ? -3.484 7.228 7.678 1.00 96.44 98 HIS A N 1
ATOM 785 C CA . HIS A 1 98 ? -4.604 6.822 8.510 1.00 96.44 98 HIS A CA 1
ATOM 786 C C . HIS A 1 98 ? -4.178 6.599 9.960 1.00 96.44 98 HIS A C 1
ATOM 788 O O . HIS A 1 98 ? -2.996 6.475 10.284 1.00 96.44 98 HIS A O 1
ATOM 794 N N . ILE A 1 99 ? -5.174 6.558 10.839 1.00 95.00 99 ILE A N 1
ATOM 795 C CA . ILE A 1 99 ? -5.046 6.346 12.281 1.00 95.00 99 ILE A CA 1
ATOM 796 C C . ILE A 1 99 ? -5.866 5.112 12.652 1.00 95.00 99 ILE A C 1
ATOM 798 O O . ILE A 1 99 ? -7.001 4.959 12.194 1.00 95.00 99 ILE A O 1
ATOM 802 N N . ALA A 1 100 ? -5.333 4.262 13.530 1.00 93.94 100 ALA A N 1
ATOM 803 C CA . ALA A 1 100 ? -6.145 3.273 14.236 1.00 93.94 100 ALA A CA 1
ATOM 804 C C . ALA A 1 100 ? -6.553 3.858 15.591 1.00 93.94 100 ALA A C 1
ATOM 806 O O . ALA A 1 100 ? -5.717 3.978 16.493 1.00 93.94 100 ALA A O 1
ATOM 807 N N . ARG A 1 101 ? -7.826 4.250 15.723 1.00 94.44 101 ARG A N 1
ATOM 808 C CA . ARG A 1 101 ? -8.368 4.755 16.987 1.00 94.44 101 ARG A CA 1
ATOM 809 C C . ARG A 1 101 ? -8.340 3.646 18.046 1.00 94.44 101 ARG A C 1
ATOM 811 O O . ARG A 1 101 ? -8.555 2.480 17.694 1.00 94.44 101 ARG A O 1
ATOM 818 N N . PRO A 1 102 ? -8.092 3.990 19.322 1.00 93.38 102 PRO A N 1
ATOM 819 C CA . PRO A 1 102 ? -8.256 3.040 20.410 1.00 93.38 102 PRO A CA 1
ATOM 820 C C . PRO A 1 102 ? -9.677 2.481 20.406 1.00 93.38 102 PRO A C 1
ATOM 822 O O . PRO A 1 102 ? -10.617 3.248 20.180 1.00 93.38 102 PRO A O 1
ATOM 825 N N . PRO A 1 103 ? -9.873 1.180 20.642 1.00 95.81 103 PRO A N 1
ATOM 826 C CA . PRO A 1 103 ? -11.205 0.679 20.922 1.00 95.81 103 PRO A CA 1
ATOM 827 C C . PRO A 1 103 ? -11.618 1.086 22.345 1.00 95.81 103 PRO A C 1
ATOM 829 O O . PRO A 1 103 ? -10.782 1.133 23.237 1.00 95.81 103 PRO A O 1
ATOM 832 N N . GLU A 1 104 ? -12.886 1.402 22.581 1.00 94.94 104 GLU A N 1
ATOM 833 C CA . GLU A 1 104 ? -13.359 1.882 23.892 1.00 94.94 104 GLU A CA 1
ATOM 834 C C . GLU A 1 104 ? -14.235 0.834 24.582 1.00 94.94 104 GLU A C 1
ATOM 836 O O . GLU A 1 104 ? -14.082 0.575 25.775 1.00 94.94 104 GLU A O 1
ATOM 841 N N . SER A 1 105 ? -15.086 0.139 23.822 1.00 95.50 105 SER A N 1
ATOM 842 C CA . SER A 1 105 ? -16.021 -0.848 24.378 1.00 95.50 105 SER A CA 1
ATOM 843 C C . SER A 1 105 ? -15.440 -2.263 24.557 1.00 95.50 105 SER A C 1
ATOM 845 O O . SER A 1 105 ? -16.171 -3.172 24.952 1.00 95.50 105 SER A O 1
ATOM 847 N N . GLY A 1 106 ? -14.172 -2.511 24.206 1.00 94.50 106 GLY A N 1
ATOM 848 C CA . GLY A 1 106 ? -13.536 -3.837 24.289 1.00 94.50 106 GLY A CA 1
ATOM 849 C C . GLY A 1 106 ? -12.310 -3.987 23.386 1.00 94.50 106 GLY A C 1
ATOM 850 O O . GLY A 1 106 ? -11.926 -3.045 22.710 1.00 94.50 106 GLY A O 1
ATOM 851 N N . SER A 1 107 ? -11.666 -5.157 23.352 1.00 95.94 107 SER A N 1
ATOM 852 C CA . SER A 1 107 ? -10.489 -5.353 22.489 1.00 95.94 107 SER A CA 1
ATOM 853 C C . SER A 1 107 ? -10.853 -5.329 20.999 1.00 95.94 107 SER A C 1
ATOM 855 O O . SER A 1 107 ? -11.853 -5.919 20.590 1.00 95.94 107 SER A O 1
ATOM 857 N N . LYS A 1 108 ? -9.978 -4.764 20.164 1.00 96.94 108 LYS A N 1
ATOM 858 C CA . LYS A 1 108 ? -10.027 -4.879 18.696 1.00 96.94 108 LYS A CA 1
ATOM 859 C C . LYS A 1 108 ? -9.027 -5.928 18.232 1.00 96.94 108 LYS A C 1
ATOM 861 O O . LYS A 1 108 ? -7.854 -5.852 18.589 1.00 96.94 108 LYS A O 1
ATOM 866 N N . ILE A 1 109 ? -9.467 -6.873 17.406 1.00 97.50 109 ILE A N 1
ATOM 867 C CA . ILE A 1 109 ? -8.620 -7.910 16.812 1.00 97.50 109 ILE A CA 1
ATOM 868 C C . ILE A 1 109 ? -8.721 -7.803 15.292 1.00 97.50 109 ILE A C 1
ATOM 870 O O . ILE A 1 109 ? -9.802 -7.913 14.709 1.00 97.50 109 ILE A O 1
ATOM 874 N N . VAL A 1 110 ? -7.579 -7.603 14.642 1.00 97.56 110 VAL A N 1
ATOM 875 C CA . VAL A 1 110 ? -7.490 -7.464 13.187 1.00 97.56 110 VAL A CA 1
ATOM 876 C C . VAL A 1 110 ? -6.396 -8.350 12.612 1.00 97.56 110 VAL A C 1
ATOM 878 O O . VAL A 1 110 ? -5.405 -8.654 13.274 1.00 97.56 110 VAL A O 1
ATOM 881 N N . VAL A 1 111 ? -6.560 -8.737 11.352 1.00 97.50 111 VAL A N 1
ATOM 882 C CA . VAL A 1 111 ? -5.458 -9.219 10.517 1.00 97.50 111 VAL A CA 1
ATOM 883 C C . VAL A 1 111 ? -5.008 -8.071 9.631 1.00 97.50 111 VAL A C 1
ATOM 885 O O . VAL A 1 111 ? -5.824 -7.509 8.901 1.00 97.50 111 VAL A O 1
ATOM 888 N N . VAL A 1 112 ? -3.717 -7.757 9.672 1.00 96.56 112 VAL A N 1
ATOM 889 C CA . VAL A 1 112 ? -3.084 -6.754 8.812 1.00 96.56 112 VAL A CA 1
ATOM 890 C C . VAL A 1 112 ? -2.125 -7.449 7.856 1.00 96.56 112 VAL A C 1
ATOM 892 O O . VAL A 1 112 ? -1.359 -8.332 8.247 1.00 96.56 112 VAL A O 1
ATOM 895 N N . SER A 1 113 ? -2.184 -7.072 6.587 1.00 96.00 113 SER A N 1
ATOM 896 C CA . SER A 1 113 ? -1.256 -7.530 5.556 1.00 96.00 113 SER A CA 1
ATOM 897 C C . SER A 1 113 ? -1.128 -6.455 4.478 1.00 96.00 113 SER A C 1
ATOM 899 O O . SER A 1 113 ? -1.894 -5.491 4.444 1.00 96.00 113 SER A O 1
ATOM 901 N N . TRP A 1 114 ? -0.166 -6.639 3.583 1.00 95.56 114 TRP A N 1
ATOM 902 C CA . TRP A 1 114 ? 0.080 -5.749 2.460 1.00 95.56 114 TRP A CA 1
ATOM 903 C C . TRP A 1 114 ? 0.268 -6.549 1.185 1.00 95.56 114 TRP A C 1
ATOM 905 O O . TRP A 1 114 ? 0.724 -7.691 1.199 1.00 95.56 114 TRP A O 1
ATOM 915 N N . ILE A 1 115 ? -0.086 -5.944 0.063 1.00 92.31 115 ILE A N 1
ATOM 916 C CA . ILE A 1 115 ? 0.075 -6.526 -1.261 1.00 92.31 115 ILE A CA 1
ATOM 917 C C . ILE A 1 115 ? 1.113 -5.702 -2.005 1.00 92.31 115 ILE A C 1
ATOM 919 O O . ILE A 1 115 ? 1.049 -4.473 -2.037 1.00 92.31 115 ILE A O 1
ATOM 923 N N . HIS A 1 116 ? 2.071 -6.398 -2.599 1.00 91.25 116 HIS A N 1
ATOM 924 C CA . HIS A 1 116 ? 3.175 -5.830 -3.356 1.00 91.25 116 HIS A CA 1
ATOM 925 C C . HIS A 1 116 ? 3.077 -6.232 -4.823 1.00 91.25 116 HIS A C 1
ATOM 927 O O . HIS A 1 116 ? 2.360 -7.175 -5.185 1.00 91.25 116 HIS A O 1
ATOM 933 N N . PHE A 1 117 ? 3.901 -5.590 -5.650 1.00 86.12 117 PHE A N 1
ATOM 934 C CA . PHE A 1 117 ? 4.230 -6.126 -6.964 1.00 86.12 117 PHE A CA 1
ATOM 935 C C . PHE A 1 117 ? 4.701 -7.583 -6.859 1.00 86.12 117 PHE A C 1
ATOM 937 O O . PHE A 1 117 ? 5.435 -7.966 -5.938 1.00 86.12 117 PHE A O 1
ATOM 944 N N . GLY A 1 118 ? 4.236 -8.404 -7.796 1.00 76.25 118 GLY A N 1
ATOM 945 C CA . GLY A 1 118 ? 4.709 -9.768 -7.964 1.00 76.25 118 GLY A CA 1
ATOM 946 C C . GLY A 1 118 ? 6.146 -9.815 -8.467 1.00 76.25 118 GLY A C 1
ATOM 947 O O . GLY A 1 118 ? 6.608 -8.905 -9.147 1.00 76.25 118 GLY A O 1
ATOM 948 N N . ASN A 1 119 ? 6.829 -10.931 -8.219 1.00 62.25 119 ASN A N 1
ATOM 949 C CA . ASN A 1 119 ? 8.195 -11.168 -8.704 1.00 62.25 119 ASN A CA 1
ATOM 950 C C . ASN A 1 119 ? 8.276 -11.409 -10.233 1.00 62.25 119 ASN A C 1
ATOM 952 O O . ASN A 1 119 ? 9.307 -11.860 -10.718 1.00 62.25 119 ASN A O 1
ATOM 956 N N . GLY A 1 120 ? 7.191 -11.185 -10.983 1.00 56.72 120 GLY A N 1
ATOM 957 C CA . GLY A 1 120 ? 7.019 -11.649 -12.364 1.00 56.72 120 GLY A CA 1
ATOM 958 C C . GLY A 1 120 ? 6.764 -10.558 -13.402 1.00 56.72 120 GLY A C 1
ATOM 959 O O . GLY A 1 120 ? 6.150 -10.854 -14.419 1.00 56.72 120 GLY A O 1
ATOM 960 N N . GLY A 1 121 ? 7.170 -9.312 -13.161 1.00 49.06 121 GLY A N 1
ATOM 961 C CA . GLY A 1 121 ? 6.999 -8.237 -14.137 1.00 49.06 121 GLY A CA 1
ATOM 962 C C . GLY A 1 121 ? 8.307 -7.517 -14.396 1.00 49.06 121 GLY A C 1
ATOM 963 O O . GLY A 1 121 ? 8.721 -6.694 -13.584 1.00 49.06 121 GLY A O 1
ATOM 964 N N . GLU A 1 122 ? 8.935 -7.793 -15.538 1.00 51.81 122 GLU A N 1
ATOM 965 C CA . GLU A 1 122 ? 9.765 -6.786 -16.198 1.00 51.81 122 GLU A CA 1
ATOM 966 C C . GLU A 1 122 ? 8.971 -5.471 -16.270 1.00 51.81 122 GLU A C 1
ATOM 968 O O . GLU A 1 122 ? 7.744 -5.482 -16.395 1.00 51.81 122 GLU A O 1
ATOM 973 N N . SER A 1 123 ? 9.651 -4.330 -16.155 1.00 48.81 123 SER A N 1
ATOM 974 C CA . SER A 1 123 ? 9.003 -3.025 -16.291 1.00 48.81 123 SER A CA 1
ATOM 975 C C . SER A 1 123 ? 8.343 -2.918 -17.671 1.00 48.81 123 SER A C 1
ATOM 977 O O . SER A 1 123 ? 9.020 -2.669 -18.663 1.00 48.81 123 SER A O 1
ATOM 979 N N . THR A 1 124 ? 7.022 -3.088 -17.763 1.00 48.62 124 THR A N 1
ATOM 980 C CA . THR A 1 124 ? 6.296 -2.899 -19.033 1.00 48.62 124 THR A CA 1
ATOM 981 C C . THR A 1 124 ? 5.923 -1.438 -19.291 1.00 48.62 124 THR A C 1
ATOM 983 O O . THR A 1 124 ? 5.214 -1.148 -20.248 1.00 48.62 124 THR A O 1
ATOM 986 N N . TYR A 1 125 ? 6.403 -0.504 -18.467 1.00 43.44 125 TYR A N 1
ATOM 987 C CA . TYR A 1 125 ? 6.297 0.931 -18.717 1.00 43.44 125 TYR A CA 1
ATOM 988 C C . TYR A 1 125 ? 7.686 1.562 -18.667 1.00 43.44 125 TYR A C 1
ATOM 990 O O . TYR A 1 125 ? 8.072 2.218 -17.703 1.00 43.44 125 TYR A O 1
ATOM 998 N N . VAL A 1 126 ? 8.443 1.388 -19.749 1.00 41.38 126 VAL A N 1
ATOM 999 C CA . VAL A 1 126 ? 9.441 2.391 -20.111 1.00 41.38 126 VAL A CA 1
ATOM 1000 C C . VAL A 1 126 ? 8.656 3.508 -20.784 1.00 41.38 126 VAL A C 1
ATOM 1002 O O . VAL A 1 126 ? 8.195 3.351 -21.914 1.00 41.38 126 VAL A O 1
ATOM 1005 N N . THR A 1 127 ? 8.467 4.634 -20.093 1.00 37.44 127 THR A N 1
ATOM 1006 C CA . THR A 1 127 ? 8.165 5.894 -20.775 1.00 37.44 127 THR A CA 1
ATOM 1007 C C . THR A 1 127 ? 9.403 6.228 -21.590 1.00 37.44 127 THR A C 1
ATOM 1009 O O . THR A 1 127 ? 10.303 6.925 -21.129 1.00 37.44 127 THR A O 1
ATOM 1012 N N . VAL A 1 128 ? 9.504 5.654 -22.784 1.00 43.16 128 VAL A N 1
ATOM 1013 C CA . VAL A 1 128 ? 10.407 6.180 -23.795 1.00 43.16 128 VAL A CA 1
ATOM 1014 C C . VAL A 1 128 ? 9.821 7.551 -24.124 1.00 43.16 128 VAL A C 1
ATOM 1016 O O . VAL A 1 128 ? 8.634 7.610 -24.464 1.00 43.16 128 VAL A O 1
ATOM 1019 N N . PRO A 1 129 ? 10.565 8.661 -23.968 1.00 39.84 129 PRO A N 1
ATOM 1020 C CA . PRO A 1 129 ? 10.161 9.912 -24.590 1.00 39.84 129 PRO A CA 1
ATOM 1021 C C . PRO A 1 129 ? 9.778 9.584 -26.032 1.00 39.84 129 PRO A C 1
ATOM 1023 O O . PRO A 1 129 ? 10.495 8.818 -26.680 1.00 39.84 129 PRO A O 1
ATOM 1026 N N . LEU A 1 130 ? 8.646 10.112 -26.497 1.00 42.06 130 LEU A N 1
ATOM 1027 C CA . LEU A 1 130 ? 7.995 9.783 -27.775 1.00 42.06 130 LEU A CA 1
ATOM 1028 C C . LEU A 1 130 ? 8.895 10.007 -29.019 1.00 42.06 130 LEU A C 1
ATOM 1030 O O . LEU A 1 130 ? 8.473 9.767 -30.144 1.00 42.06 130 LEU A O 1
ATOM 1034 N N . ASP A 1 131 ? 10.143 10.425 -28.804 1.00 44.44 131 ASP A N 1
ATOM 1035 C CA . ASP A 1 131 ? 11.094 10.888 -29.800 1.00 44.44 131 ASP A CA 1
ATOM 1036 C C . ASP A 1 131 ? 12.420 10.097 -29.758 1.00 44.44 131 ASP A C 1
ATOM 1038 O O . ASP A 1 131 ? 13.335 10.393 -30.524 1.00 44.44 131 ASP A O 1
ATOM 1042 N N . LEU A 1 132 ? 12.570 9.096 -28.875 1.00 46.97 132 LEU A N 1
ATOM 1043 C CA . LEU A 1 132 ? 13.777 8.262 -28.840 1.00 46.97 132 LEU A CA 1
ATOM 1044 C C . LEU A 1 132 ? 13.464 6.775 -28.745 1.00 46.97 132 LEU A C 1
ATOM 1046 O O . LEU A 1 132 ? 13.773 6.097 -27.766 1.00 46.97 132 LEU A O 1
ATOM 1050 N N . HIS A 1 133 ? 12.867 6.249 -29.807 1.00 51.84 133 HIS A N 1
ATOM 1051 C CA . HIS A 1 133 ? 12.785 4.813 -30.002 1.00 51.84 133 HIS A CA 1
ATOM 1052 C C . HIS A 1 133 ? 14.206 4.234 -30.104 1.00 51.84 133 HIS A C 1
ATOM 1054 O O . HIS A 1 133 ? 14.855 4.335 -31.141 1.00 51.84 133 HIS A O 1
ATOM 1060 N N . ARG A 1 134 ? 14.672 3.568 -29.035 1.00 59.09 134 ARG A N 1
ATOM 1061 C CA . ARG A 1 134 ? 15.845 2.667 -29.034 1.00 59.09 134 ARG A CA 1
ATOM 1062 C C . ARG A 1 134 ? 15.602 1.392 -29.856 1.00 59.09 134 ARG A C 1
ATOM 1064 O O . ARG A 1 134 ? 16.177 0.343 -29.564 1.00 59.09 134 ARG A O 1
ATOM 1071 N N . ASP A 1 135 ? 14.722 1.461 -30.850 1.00 70.69 135 ASP A N 1
ATOM 1072 C CA . ASP A 1 135 ? 14.520 0.372 -31.784 1.00 70.69 135 ASP A CA 1
ATOM 1073 C C . ASP A 1 135 ? 15.737 0.334 -32.705 1.00 70.69 135 ASP A C 1
ATOM 1075 O O . ASP A 1 135 ? 16.048 1.297 -33.415 1.00 70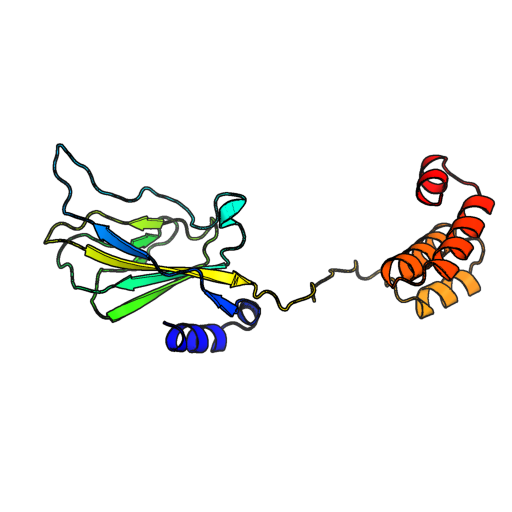.69 135 ASP A O 1
ATOM 1079 N N . ARG A 1 136 ? 16.458 -0.782 -32.639 1.00 80.25 136 ARG A N 1
ATOM 1080 C CA . ARG A 1 136 ? 17.670 -1.032 -33.411 1.00 80.25 136 ARG A CA 1
ATOM 1081 C C . ARG A 1 136 ? 17.445 -0.767 -34.897 1.00 80.25 136 ARG A C 1
ATOM 1083 O O . ARG A 1 136 ? 18.325 -0.200 -35.538 1.00 80.25 136 ARG A O 1
ATOM 1090 N N . ASP A 1 137 ? 16.291 -1.145 -35.439 1.00 82.00 137 ASP A N 1
ATOM 1091 C CA . ASP A 1 137 ? 16.031 -1.044 -36.876 1.00 82.00 137 ASP A CA 1
ATOM 1092 C C . ASP A 1 137 ? 15.806 0.418 -37.297 1.00 82.00 137 ASP A C 1
ATOM 1094 O O . ASP A 1 137 ? 16.292 0.853 -38.345 1.00 82.00 137 ASP A O 1
ATOM 1098 N N . PHE A 1 138 ? 15.164 1.211 -36.435 1.00 84.25 138 PHE A N 1
ATOM 1099 C CA . PHE A 1 138 ? 15.025 2.656 -36.615 1.00 84.25 138 PHE A CA 1
ATOM 1100 C C . PHE A 1 138 ? 16.379 3.372 -36.515 1.00 84.25 138 PHE A C 1
ATOM 1102 O O . PHE A 1 138 ? 16.730 4.155 -37.395 1.00 84.25 138 PHE A O 1
ATOM 1109 N N . LEU A 1 139 ? 17.172 3.066 -35.484 1.00 87.75 139 LEU A N 1
ATOM 1110 C CA . LEU A 1 139 ? 18.495 3.667 -35.285 1.00 87.75 139 LEU A CA 1
ATOM 1111 C C . LEU A 1 139 ? 19.471 3.298 -36.410 1.00 87.75 139 LEU A C 1
ATOM 1113 O O . LEU A 1 139 ? 20.251 4.139 -36.851 1.00 87.75 139 LEU A O 1
ATOM 1117 N N . LEU A 1 140 ? 19.395 2.073 -36.939 1.00 89.69 140 LEU A N 1
ATOM 1118 C CA . LEU A 1 140 ? 20.130 1.682 -38.144 1.00 89.69 140 LEU A CA 1
ATOM 1119 C C . LEU A 1 140 ? 19.727 2.535 -39.354 1.00 89.69 140 LEU A C 1
ATOM 1121 O O . LEU A 1 140 ? 20.603 2.952 -40.114 1.00 89.69 140 LEU A O 1
ATOM 1125 N N . ALA A 1 141 ? 18.433 2.816 -39.527 1.00 87.81 141 ALA A N 1
ATOM 1126 C CA . ALA A 1 141 ? 17.945 3.670 -40.606 1.00 87.81 141 ALA A CA 1
ATOM 1127 C C . ALA A 1 141 ? 18.399 5.132 -40.440 1.00 87.81 141 ALA A C 1
ATOM 1129 O O . ALA A 1 141 ? 18.837 5.738 -41.417 1.00 87.81 141 ALA A O 1
ATOM 1130 N N . GLU A 1 142 ? 18.366 5.685 -39.226 1.00 87.62 142 GLU A N 1
ATOM 1131 C CA . GLU A 1 142 ? 18.848 7.047 -38.951 1.00 87.62 142 GLU A CA 1
ATOM 1132 C C . GLU A 1 142 ? 20.362 7.173 -39.161 1.00 87.62 142 GLU A C 1
ATOM 1134 O O . GLU A 1 142 ? 20.810 8.076 -39.869 1.00 87.62 142 GLU A O 1
ATOM 1139 N N . VAL A 1 143 ? 21.159 6.209 -38.684 1.00 91.25 143 VAL A N 1
ATOM 1140 C CA . VAL A 1 143 ? 22.606 6.171 -38.960 1.00 91.25 143 VAL A CA 1
ATOM 1141 C C . VAL A 1 143 ? 22.892 6.010 -40.457 1.00 91.25 143 VAL A C 1
ATOM 1143 O O . VAL A 1 143 ? 23.875 6.559 -40.957 1.00 91.25 143 VAL A O 1
ATOM 1146 N N . ALA A 1 144 ? 22.058 5.275 -41.197 1.00 91.94 144 ALA A N 1
ATOM 1147 C CA . ALA A 1 144 ? 22.194 5.166 -42.648 1.00 91.94 144 ALA A CA 1
ATOM 1148 C C . ALA A 1 144 ? 21.855 6.486 -43.365 1.00 91.94 144 ALA A C 1
ATOM 1150 O O . ALA A 1 144 ? 22.505 6.826 -44.353 1.00 91.94 144 ALA A O 1
ATOM 1151 N N . ARG A 1 145 ? 20.865 7.240 -42.867 1.00 91.06 145 ARG A N 1
ATOM 1152 C CA . ARG A 1 145 ? 20.457 8.546 -43.411 1.00 91.06 145 ARG A CA 1
ATOM 1153 C C . ARG A 1 145 ? 21.460 9.651 -43.101 1.00 91.06 145 ARG A C 1
ATOM 1155 O O . ARG A 1 145 ? 21.745 10.462 -43.979 1.00 91.06 145 ARG A O 1
ATOM 1162 N N . ASN A 1 146 ? 21.992 9.680 -41.882 1.00 91.19 146 ASN A N 1
ATOM 1163 C CA . ASN A 1 146 ? 22.993 10.644 -41.442 1.00 91.19 146 ASN A CA 1
ATOM 1164 C C . ASN A 1 146 ? 24.134 9.942 -40.680 1.00 91.19 146 ASN A C 1
ATOM 1166 O O . ASN A 1 146 ? 24.147 9.918 -39.448 1.00 91.19 146 ASN A O 1
ATOM 1170 N N . PRO A 1 147 ? 25.149 9.423 -41.396 1.00 90.44 147 PRO A N 1
ATOM 1171 C CA . PRO A 1 147 ? 26.266 8.698 -40.787 1.00 90.44 147 PRO A CA 1
ATOM 1172 C C . PRO A 1 147 ? 27.126 9.512 -39.813 1.00 90.44 147 PRO A C 1
ATOM 1174 O O . PRO A 1 147 ? 27.913 8.912 -39.076 1.00 90.44 147 PRO A O 1
ATOM 1177 N N . SER A 1 148 ? 27.011 10.845 -39.852 1.00 87.62 148 SER A N 1
ATOM 1178 C CA . SER A 1 148 ? 27.725 11.790 -38.987 1.00 87.62 148 SER A CA 1
ATOM 1179 C C . SER A 1 148 ? 26.956 12.190 -37.727 1.00 87.62 148 SER A C 1
ATOM 1181 O O . SER A 1 148 ? 27.512 12.912 -36.900 1.00 87.62 148 SER A O 1
ATOM 1183 N N . ASP A 1 149 ? 25.711 11.738 -37.549 1.00 87.19 149 ASP A N 1
ATOM 1184 C CA . ASP A 1 149 ? 24.965 12.015 -36.324 1.00 87.19 149 ASP A CA 1
ATOM 1185 C C . ASP A 1 149 ? 25.515 11.199 -35.146 1.00 87.19 149 ASP A C 1
ATOM 1187 O O . ASP A 1 149 ? 25.210 10.018 -34.959 1.00 87.19 149 ASP A O 1
ATOM 1191 N N . VAL A 1 150 ? 26.337 11.859 -34.332 1.00 85.12 150 VAL A N 1
ATOM 1192 C CA . VAL A 1 150 ? 26.964 11.281 -33.140 1.00 85.12 150 VAL A CA 1
ATOM 1193 C C . VAL A 1 150 ? 25.945 10.723 -32.147 1.00 85.12 150 VAL A C 1
ATOM 1195 O O . VAL A 1 150 ? 26.258 9.759 -31.447 1.00 85.12 150 VAL A O 1
ATOM 1198 N N . LYS A 1 151 ? 24.729 11.285 -32.097 1.00 83.69 151 LYS A N 1
ATOM 1199 C CA . LYS A 1 151 ? 23.684 10.837 -31.178 1.00 83.69 151 LYS A CA 1
ATOM 1200 C C . LYS A 1 151 ? 23.104 9.498 -31.627 1.00 83.69 151 LYS A C 1
ATOM 1202 O O . LYS A 1 151 ? 23.138 8.547 -30.853 1.00 83.69 151 LYS A O 1
ATOM 1207 N N . SER A 1 152 ? 22.674 9.389 -32.885 1.00 86.44 152 SER A N 1
ATOM 1208 C CA . SER A 1 152 ? 22.162 8.127 -33.439 1.00 86.44 152 SER A CA 1
ATOM 1209 C C . SER A 1 152 ? 23.191 6.994 -33.380 1.00 86.44 152 SER A C 1
ATOM 1211 O O . SER A 1 152 ? 22.834 5.851 -33.102 1.00 86.44 152 SER A O 1
ATOM 1213 N N . VAL A 1 153 ? 24.481 7.296 -33.585 1.00 89.06 153 VAL A N 1
ATOM 1214 C CA . VAL A 1 153 ? 25.561 6.297 -33.475 1.00 89.06 153 VAL A CA 1
ATOM 1215 C C . VAL A 1 153 ? 25.740 5.814 -32.028 1.00 89.06 153 VAL A C 1
ATOM 1217 O O . VAL A 1 153 ? 25.892 4.611 -31.809 1.00 89.06 153 VAL A O 1
ATOM 1220 N N . PHE A 1 154 ? 25.692 6.719 -31.045 1.00 86.94 154 PHE A N 1
ATOM 1221 C CA . PHE A 1 154 ? 25.759 6.359 -29.624 1.00 86.94 154 PHE A CA 1
ATOM 1222 C C . PHE A 1 154 ? 24.526 5.560 -29.178 1.00 86.94 154 PHE A C 1
ATOM 1224 O O . PHE A 1 154 ? 24.667 4.486 -28.593 1.00 86.94 154 PHE A O 1
ATOM 1231 N N . ASP A 1 155 ? 23.325 6.034 -29.517 1.00 85.69 155 ASP A N 1
ATOM 1232 C CA . ASP A 1 155 ? 22.065 5.381 -29.153 1.00 85.69 155 ASP A CA 1
ATOM 1233 C C . ASP A 1 155 ? 21.952 3.976 -29.766 1.00 85.69 155 ASP A C 1
ATOM 1235 O O . ASP A 1 155 ? 21.426 3.062 -29.127 1.00 85.69 155 ASP A O 1
ATOM 1239 N N . LEU A 1 156 ? 22.497 3.765 -30.972 1.00 88.38 156 LEU A N 1
ATOM 1240 C CA . LEU A 1 156 ? 22.594 2.438 -31.584 1.00 88.38 156 LEU A CA 1
ATOM 1241 C C . LEU A 1 156 ? 23.532 1.514 -30.798 1.00 88.38 156 LEU A C 1
ATOM 1243 O O . LEU A 1 156 ? 23.190 0.354 -30.569 1.00 88.38 156 LEU A O 1
ATOM 1247 N N . GLY A 1 157 ? 24.678 2.024 -30.338 1.00 89.44 157 GLY A N 1
ATOM 1248 C CA . GLY A 1 157 ? 25.573 1.297 -29.435 1.00 89.44 157 GLY A CA 1
ATOM 1249 C C . GLY A 1 157 ? 24.884 0.892 -28.131 1.00 89.44 157 GLY A C 1
ATOM 1250 O O . GLY A 1 157 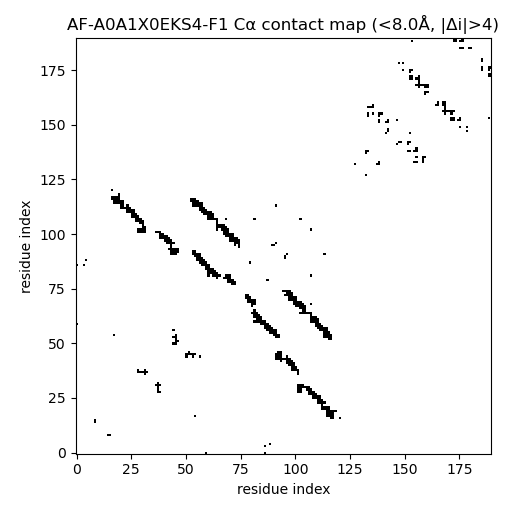? 24.948 -0.279 -27.749 1.00 89.44 157 GLY A O 1
ATOM 1251 N N . GLN A 1 158 ? 24.143 1.818 -27.515 1.00 83.69 158 GLN A N 1
ATOM 1252 C CA . GLN A 1 158 ? 23.375 1.559 -26.295 1.00 83.69 158 GLN A CA 1
ATOM 1253 C C . GLN A 1 158 ? 22.256 0.538 -26.520 1.00 83.69 158 GLN A C 1
ATOM 1255 O O . GLN A 1 158 ? 22.077 -0.351 -25.694 1.00 83.69 158 GLN A O 1
ATOM 1260 N N . SER A 1 159 ? 21.552 0.591 -27.654 1.00 87.38 159 SER A N 1
ATOM 1261 C CA . SER A 1 159 ? 20.517 -0.396 -28.005 1.00 87.38 159 SER A CA 1
ATOM 1262 C C . SER A 1 159 ? 21.089 -1.822 -28.121 1.00 87.38 159 SER A C 1
ATOM 1264 O O . SER A 1 159 ? 20.518 -2.781 -27.590 1.00 87.38 159 SER A O 1
ATOM 1266 N N . TYR A 1 160 ? 22.267 -1.984 -28.736 1.00 86.75 160 TYR A N 1
ATOM 1267 C CA . TYR A 1 160 ? 22.959 -3.280 -28.763 1.00 86.75 160 TYR A CA 1
ATOM 1268 C C . TYR A 1 160 ? 23.462 -3.715 -27.378 1.00 86.75 160 TYR A C 1
ATOM 1270 O O . TYR A 1 160 ? 23.414 -4.901 -27.059 1.00 86.75 160 TYR A O 1
ATOM 1278 N N . PHE A 1 161 ? 23.915 -2.776 -26.543 1.00 84.94 161 PHE A N 1
ATOM 1279 C CA . PHE A 1 161 ? 24.364 -3.074 -25.183 1.00 84.94 161 PHE A CA 1
ATOM 1280 C C . PHE A 1 161 ? 23.206 -3.557 -24.297 1.00 84.94 161 PHE A C 1
ATOM 1282 O O . PHE A 1 161 ? 23.312 -4.609 -23.668 1.00 84.94 161 PHE A O 1
ATOM 1289 N N . ASP A 1 162 ? 22.085 -2.832 -24.307 1.00 79.12 162 ASP A N 1
ATOM 1290 C CA . ASP A 1 162 ? 20.885 -3.137 -23.518 1.00 79.12 162 ASP A CA 1
ATOM 1291 C C . ASP A 1 162 ? 20.251 -4.478 -23.928 1.00 79.12 162 ASP A C 1
ATOM 1293 O O . ASP A 1 162 ? 19.690 -5.183 -23.092 1.00 79.12 162 ASP A O 1
ATOM 1297 N N . SER A 1 163 ? 20.368 -4.862 -25.206 1.00 78.62 163 SER A N 1
ATOM 1298 C CA . SER A 1 163 ? 19.895 -6.159 -25.719 1.00 78.62 163 SER A CA 1
ATOM 1299 C C . SER A 1 163 ? 20.878 -7.321 -25.502 1.00 78.62 163 SER A C 1
ATOM 1301 O O . SER A 1 163 ? 20.582 -8.453 -25.885 1.00 78.62 163 SER A O 1
ATOM 1303 N N . GLY A 1 164 ? 22.037 -7.070 -24.884 1.00 81.00 164 GLY A N 1
ATOM 1304 C CA . GLY A 1 164 ? 23.061 -8.081 -24.604 1.00 81.00 164 GLY A CA 1
ATOM 1305 C C . GLY A 1 164 ? 23.941 -8.464 -25.802 1.00 81.00 164 GLY A C 1
ATOM 1306 O O . GLY A 1 164 ? 24.798 -9.342 -25.677 1.00 81.00 164 GLY A O 1
ATOM 1307 N N . ASP A 1 165 ? 23.794 -7.809 -26.956 1.00 86.06 165 ASP A N 1
ATOM 1308 C CA . ASP A 1 165 ? 24.676 -7.979 -28.116 1.00 86.06 165 ASP A CA 1
ATOM 1309 C C . ASP A 1 165 ? 25.913 -7.076 -27.984 1.00 86.06 165 ASP A C 1
ATOM 1311 O O . ASP A 1 165 ? 26.133 -6.092 -28.701 1.00 86.06 165 ASP A O 1
ATOM 1315 N N . PHE A 1 166 ? 26.764 -7.438 -27.026 1.00 88.94 166 PHE A N 1
ATOM 1316 C CA . PHE A 1 166 ? 27.969 -6.680 -26.695 1.00 88.94 166 PHE A CA 1
ATOM 1317 C C . PHE A 1 166 ? 28.966 -6.588 -27.860 1.0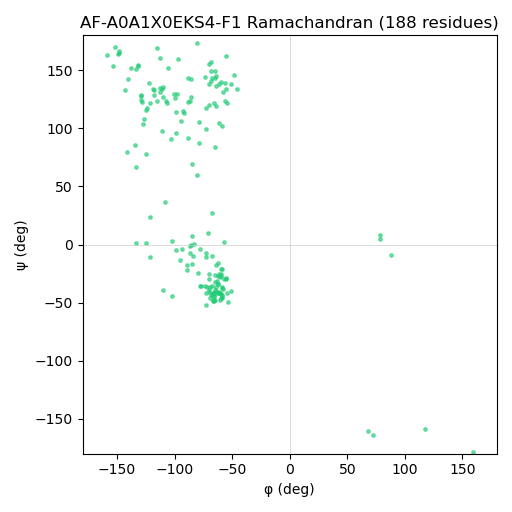0 88.94 166 PHE A C 1
ATOM 1319 O O . PHE A 1 166 ? 29.759 -5.647 -27.933 1.00 88.94 166 PHE A O 1
ATOM 1326 N N . ALA A 1 167 ? 28.933 -7.547 -28.792 1.00 92.06 167 ALA A N 1
ATOM 1327 C CA . ALA A 1 167 ? 29.819 -7.557 -29.949 1.00 92.06 167 ALA A CA 1
ATOM 1328 C C . ALA A 1 167 ? 29.491 -6.414 -30.916 1.00 92.06 167 ALA A C 1
ATOM 1330 O O . ALA A 1 167 ? 30.407 -5.743 -31.400 1.00 92.06 167 ALA A O 1
ATOM 1331 N N . ASN A 1 168 ? 28.208 -6.174 -31.195 1.00 90.12 168 ASN A N 1
ATOM 1332 C CA . ASN A 1 168 ? 27.797 -5.035 -32.009 1.00 90.12 168 ASN A CA 1
ATOM 1333 C C . ASN A 1 168 ? 27.837 -3.723 -31.224 1.00 90.12 168 ASN A C 1
ATOM 1335 O O . ASN A 1 168 ? 28.283 -2.725 -31.791 1.00 90.12 168 ASN A O 1
ATOM 1339 N N . ALA A 1 169 ? 27.510 -3.731 -29.928 1.00 89.75 169 ALA A N 1
ATOM 1340 C CA . ALA A 1 169 ? 27.654 -2.552 -29.072 1.00 89.75 169 ALA A CA 1
ATOM 1341 C C . ALA A 1 169 ? 29.078 -1.982 -29.143 1.00 89.75 169 ALA A C 1
ATOM 1343 O O . ALA A 1 169 ? 29.268 -0.810 -29.465 1.00 89.75 169 ALA A O 1
ATOM 1344 N N . ARG A 1 170 ? 30.096 -2.843 -28.983 1.00 91.94 170 ARG A N 1
ATOM 1345 C CA . ARG A 1 170 ? 31.507 -2.437 -29.057 1.00 91.94 170 ARG A CA 1
ATOM 1346 C C . ARG A 1 170 ? 31.877 -1.799 -30.396 1.00 91.94 170 ARG A C 1
ATOM 1348 O O . ARG A 1 170 ? 32.674 -0.869 -30.421 1.00 91.94 170 ARG A O 1
ATOM 1355 N N . LYS A 1 171 ? 31.330 -2.287 -31.515 1.00 94.19 171 LYS A N 1
ATOM 1356 C CA . LYS A 1 171 ? 31.604 -1.709 -32.845 1.00 94.19 171 LYS A CA 1
ATOM 1357 C C . LYS A 1 171 ? 31.047 -0.295 -32.960 1.00 94.19 171 LYS A C 1
ATOM 1359 O O . LYS A 1 171 ? 31.726 0.588 -33.474 1.00 94.19 171 LYS A O 1
ATOM 1364 N N . TRP A 1 172 ? 29.820 -0.090 -32.491 1.00 92.19 172 TRP A N 1
ATOM 1365 C CA . TRP A 1 172 ? 29.146 1.202 -32.571 1.00 92.19 172 TRP A CA 1
ATOM 1366 C C . TRP A 1 172 ? 29.736 2.223 -31.604 1.00 92.19 172 TRP A C 1
ATOM 1368 O O . TRP A 1 172 ? 29.930 3.372 -31.990 1.00 92.19 172 TRP A O 1
ATOM 1378 N N . TYR A 1 173 ? 30.144 1.788 -30.414 1.00 90.69 173 TYR A N 1
ATOM 1379 C CA . TYR A 1 173 ? 30.903 2.614 -29.482 1.00 90.69 173 TYR A CA 1
ATOM 1380 C C . TYR A 1 173 ? 32.301 2.973 -29.993 1.00 90.69 173 TYR A C 1
ATOM 1382 O O . TYR A 1 173 ? 32.683 4.139 -29.931 1.00 90.69 173 TYR A O 1
ATOM 1390 N N . ALA A 1 174 ? 33.029 2.031 -30.603 1.00 89.81 174 ALA A N 1
ATOM 1391 C CA . ALA A 1 174 ? 34.308 2.335 -31.248 1.00 89.81 174 ALA A CA 1
ATOM 1392 C C . ALA A 1 174 ? 34.138 3.375 -32.366 1.00 89.81 174 ALA A C 1
ATOM 1394 O O . ALA A 1 174 ? 34.844 4.381 -32.392 1.00 89.81 174 ALA A O 1
ATOM 1395 N N . ARG A 1 175 ? 33.127 3.195 -33.227 1.00 89.12 175 ARG A N 1
ATOM 1396 C CA . ARG A 1 175 ? 32.779 4.183 -34.255 1.00 89.12 175 ARG A CA 1
ATOM 1397 C C . ARG A 1 175 ? 32.418 5.537 -33.640 1.00 89.12 175 ARG A C 1
ATOM 1399 O O . ARG A 1 175 ? 32.857 6.563 -34.147 1.00 89.12 175 ARG A O 1
ATOM 1406 N N . ARG A 1 176 ? 31.644 5.565 -32.549 1.00 87.56 176 ARG A N 1
ATOM 1407 C CA . ARG A 1 176 ? 31.304 6.806 -31.839 1.00 87.56 176 ARG A CA 1
ATOM 1408 C C . ARG A 1 176 ? 32.550 7.510 -31.301 1.00 87.56 176 ARG A C 1
ATOM 1410 O O . ARG A 1 176 ? 32.623 8.733 -31.406 1.00 87.56 176 ARG A O 1
ATOM 1417 N N . ALA A 1 177 ? 33.510 6.768 -30.751 1.00 85.19 177 ALA A N 1
ATOM 1418 C CA . ALA A 1 177 ? 34.764 7.315 -30.241 1.00 85.19 177 ALA A CA 1
ATOM 1419 C C . ALA A 1 177 ? 35.627 7.919 -31.364 1.00 85.19 177 ALA A C 1
ATOM 1421 O O . ALA A 1 177 ? 36.193 8.999 -31.196 1.00 85.19 177 ALA A O 1
ATOM 1422 N N . GLU A 1 178 ? 35.664 7.279 -32.536 1.00 86.62 178 GLU A N 1
ATOM 1423 C CA . GLU A 1 178 ? 36.375 7.777 -33.723 1.00 86.62 178 GLU A CA 1
ATOM 1424 C C . GLU A 1 178 ? 35.792 9.092 -34.275 1.00 86.62 178 GLU A C 1
ATOM 1426 O O . GLU A 1 178 ? 36.521 9.882 -34.874 1.00 86.62 178 GLU A O 1
ATOM 1431 N N . MET A 1 179 ? 34.502 9.367 -34.051 1.00 84.62 179 MET A N 1
ATOM 1432 C CA . MET A 1 179 ? 33.836 10.595 -34.518 1.00 84.62 179 MET A CA 1
ATOM 1433 C C . MET A 1 179 ? 34.238 11.860 -33.737 1.00 84.62 179 MET A C 1
ATOM 1435 O O . MET A 1 179 ? 33.904 12.965 -34.166 1.00 84.62 179 MET A O 1
ATOM 1439 N N . GLY A 1 180 ? 34.954 11.732 -32.612 1.00 72.50 180 GLY A N 1
ATOM 1440 C CA . GLY A 1 180 ? 35.338 12.865 -31.762 1.00 72.50 180 GLY A CA 1
ATOM 1441 C C . GLY A 1 180 ? 34.144 13.526 -31.049 1.00 72.50 180 GLY A C 1
ATOM 1442 O O . GLY A 1 180 ? 33.087 12.916 -30.890 1.00 72.50 180 GLY A O 1
ATOM 1443 N N . GLY A 1 181 ? 34.299 14.767 -30.577 1.00 66.88 181 GLY A N 1
ATOM 1444 C CA . GLY A 1 181 ? 33.258 15.502 -29.836 1.00 66.88 181 GLY A CA 1
ATOM 1445 C C . GLY A 1 181 ? 33.672 15.849 -28.404 1.00 66.88 181 GLY A C 1
ATOM 1446 O O . GLY A 1 181 ? 34.866 15.929 -28.112 1.00 66.88 181 GLY A O 1
ATOM 1447 N N . SER A 1 182 ? 32.708 16.106 -27.513 1.00 59.69 182 SER A N 1
ATOM 1448 C CA . SER A 1 182 ? 33.030 16.463 -26.125 1.00 59.69 182 SER A CA 1
ATOM 1449 C C . SER A 1 182 ? 33.710 15.288 -25.407 1.00 59.69 182 SER A C 1
ATOM 1451 O O . SER A 1 182 ? 33.381 14.122 -25.634 1.00 59.69 182 SER A O 1
ATOM 1453 N N . ALA A 1 183 ? 34.681 15.585 -24.539 1.00 59.00 183 ALA A N 1
ATOM 1454 C CA . ALA A 1 183 ? 35.445 14.561 -23.821 1.00 59.00 183 ALA A CA 1
ATOM 1455 C C . ALA A 1 183 ? 34.555 13.649 -22.951 1.00 59.00 183 ALA A C 1
ATOM 1457 O O . ALA A 1 183 ? 34.890 12.489 -22.730 1.00 59.00 183 ALA A O 1
ATOM 1458 N N . GLU A 1 184 ? 33.412 14.167 -22.497 1.00 54.94 184 GLU A N 1
ATOM 1459 C CA . GLU A 1 184 ? 32.424 13.440 -21.701 1.00 54.94 184 GLU A CA 1
ATOM 1460 C C . GLU A 1 184 ? 31.707 12.357 -22.526 1.00 54.94 184 GLU A C 1
ATOM 1462 O O . GLU A 1 184 ? 31.637 11.205 -22.107 1.00 54.94 184 GLU A O 1
ATOM 1467 N N . GLU A 1 185 ? 31.260 12.675 -23.742 1.00 55.75 185 GLU A N 1
ATOM 1468 C CA . GLU A 1 185 ? 30.557 11.717 -24.610 1.00 55.75 185 GLU A CA 1
ATOM 1469 C C . GLU A 1 185 ? 31.480 10.615 -25.157 1.00 55.75 185 GLU A C 1
ATOM 1471 O O . GLU A 1 185 ? 31.046 9.483 -25.383 1.00 55.75 185 GLU A O 1
ATOM 1476 N N . VAL A 1 186 ? 32.768 10.927 -25.345 1.00 59.88 186 VAL A N 1
ATOM 1477 C CA . VAL A 1 186 ? 33.789 9.932 -25.712 1.00 59.88 186 VAL A CA 1
ATOM 1478 C C . VAL A 1 186 ? 34.073 8.992 -24.539 1.00 59.88 186 VAL A C 1
ATOM 1480 O O . VAL A 1 186 ? 34.178 7.788 -24.750 1.00 59.88 186 VAL A O 1
ATOM 1483 N N . TYR A 1 187 ? 34.142 9.509 -23.307 1.00 64.69 187 TYR A N 1
ATOM 1484 C CA . TYR A 1 187 ? 34.370 8.697 -22.108 1.00 64.69 187 TYR A CA 1
ATOM 1485 C C . TYR A 1 187 ? 33.242 7.688 -21.852 1.00 64.69 187 TYR A C 1
ATOM 1487 O O . TYR A 1 187 ? 33.529 6.530 -21.571 1.00 64.69 187 TYR A O 1
ATOM 1495 N N . TYR A 1 188 ? 31.974 8.082 -22.022 1.00 56.00 188 TYR A N 1
ATOM 1496 C CA . TYR A 1 188 ? 30.832 7.160 -21.897 1.00 56.00 188 TYR A CA 1
ATOM 1497 C C . TYR A 1 188 ? 30.770 6.083 -22.997 1.00 56.00 188 TYR A C 1
ATOM 1499 O O . TYR A 1 188 ? 29.968 5.158 -22.892 1.00 56.00 188 TYR A O 1
ATOM 1507 N N . SER A 1 189 ? 31.591 6.200 -24.047 1.00 54.91 189 SER A N 1
ATOM 1508 C CA . SER A 1 189 ? 31.662 5.251 -25.167 1.00 54.91 189 SER A CA 1
ATOM 1509 C C . SER A 1 189 ? 32.871 4.296 -25.092 1.00 54.91 189 SER A C 1
ATOM 1511 O O . SER A 1 189 ? 33.082 3.531 -26.031 1.00 54.91 189 SER A O 1
ATOM 1513 N N . LEU A 1 190 ? 33.694 4.349 -24.038 1.00 57.72 190 LEU A N 1
ATOM 1514 C CA . LEU A 1 190 ? 34.835 3.442 -23.805 1.00 57.72 190 LEU A CA 1
ATOM 1515 C C . LEU A 1 190 ? 34.452 2.298 -22.858 1.00 57.72 190 LEU A C 1
ATOM 1517 O O . LEU A 1 190 ? 34.922 1.165 -23.113 1.00 57.72 190 LEU A O 1
#

Radius of gyration: 26.53 Å; Cα contacts (8 Å, |Δi|>4): 339; chains: 1; bounding box: 56×30×75 Å

Solvent-accessible surface area (backbone atoms only — not comparable to full-atom values): 10496 Å² total; per-residue (Å²): 106,72,65,61,48,54,56,54,40,73,77,33,86,80,45,74,56,51,70,34,72,47,83,70,42,82,47,77,47,50,47,51,43,99,92,49,77,44,62,49,68,78,43,35,69,27,75,44,85,91,30,58,59,39,51,34,34,36,44,33,25,72,38,65,36,92,36,53,33,26,45,34,30,79,83,48,103,48,70,45,71,29,41,54,77,43,73,50,77,46,56,12,40,70,82,54,23,28,28,41,46,35,16,65,70,40,62,41,42,32,39,41,34,35,29,17,64,36,99,80,66,77,81,89,73,73,83,58,62,99,84,58,74,67,44,58,71,58,28,52,49,49,30,70,74,39,76,79,43,62,63,42,34,40,48,39,14,50,34,27,44,77,70,66,41,51,74,60,12,52,52,29,17,50,53,37,44,73,70,60,76,60,74,65,68,39,57,80,39,112

InterPro domains:
  IPR005123 Oxoglutarate/iron-dependent dioxygenase domain [PS51471] (20-117)
  IPR044862 Prolyl 4-hydroxylase alpha subunit, Fe(2+) 2OG dioxygenase domain [PF13640] (38-116)
  IPR045054 Prolyl 4-hydroxylase [PTHR10869] (22-116)

Mean predicted aligned error: 12.68 Å

Sequence (190 aa):
MRECFADYCGTSRTLNFCTRLEAPNVVRYEPSTPDRPEWFHEHADAWSIASATRQVSVVAYLNDVAEGGETVFTGFDFSQRCEKGTVLFFPSNYLYHHIARPPESGSKIVVVSWIHFGNGGESTYVTVPLDLHRDRDFLLAEVARNPSDVKSVFDLGQSYFDSGDFANARKWYARRAEMGGSAEEVYYSL

Secondary structure (DSSP, 8-state):
-HHHHHHHHHH-GGGGGEEEEPPPEEEEEPPPBTTB---EEEE-S--STTTTTEEEEEEEE-S--SSB--EEETTTTEEE---TT-EEE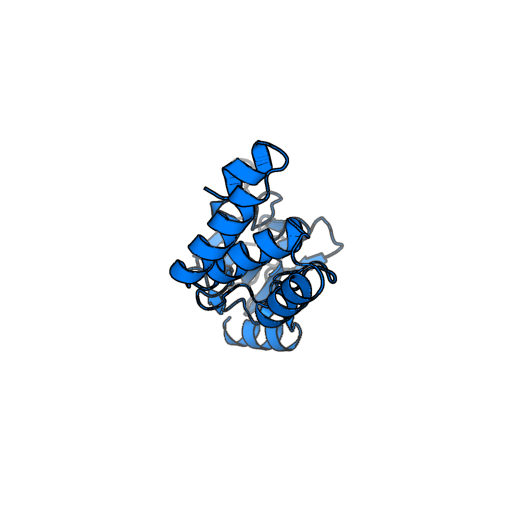EE-SGGG-EEEPPBSSS-EEEEEEEEEE-TT---------TT----HHHHHHHHHH-TT-HHHHHHHHHHHHHTT-HHHHHHHHHHHHHT---HHHHHTT-

pLDDT: mean 84.02, std 15.07, range [37.44, 98.38]

Nearest PDB structures (foldseek):
  6n1f-assembly1_A  TM=6.386E-01  e=1.756E-04  Burkholderia pseudomallei 1710b
  8ag3-assembly1_D  TM=5.336E-01  e=1.042E-03  Vaccinia virus Western Reserve
  3lca-assembly1_A  TM=9.004E-01  e=3.707E-01  Saccharomyces cerevisiae
  5jj7-assembly1_B  TM=7.752E-01  e=1.819E-01  Caenorhabditis elegans
  8rot-assembly1_B  TM=9.373E-01  e=1.840E+00  Myxococcus xanthus

Organism: Mycobacterium intermedium (NCBI:txid28445)